Protein AF-A0A6G3WHV0-F1 (afdb_monomer)

Mean predicted aligned error: 8.3 Å

InterPro domains:
  IPR011701 Major facilitator superfamily [PF07690] (11-210)
  IPR036259 MFS transporter superfamily [G3DSA:1.20.1250.20] (1-211)
  IPR036259 MFS transporter superfamily [SSF103473] (11-210)

Foldseek 3Di:
DDPDPPPVLVVLVVLLVVLVCCLVVCCVVQPNPDPSSVVSVVSNVVSVVVSVVVQPPDPDRPDPVVVCPDPVNVVVVVLVVVLVVLVVCLVPVQLCQACPDCVVVQRLNHDPVRSCVLLVVLVVLLVVLLVVLLVCCVVPNLVVLSVQLSVLLVVLVVQCVVLRNVSDSVSSSSSSSSNSSSVSNNNSSVVVVVVVVDPPVVVVVVVVVVD

Structure (mmCIF, N/CA/C/O backbone):
data_AF-A0A6G3WHV0-F1
#
_entry.id   AF-A0A6G3WHV0-F1
#
loop_
_atom_site.group_PDB
_atom_site.id
_atom_site.type_symbol
_atom_site.label_atom_id
_atom_site.label_alt_id
_atom_site.label_comp_id
_atom_site.label_asym_id
_atom_site.label_entity_id
_atom_site.label_seq_id
_atom_site.pdbx_PDB_ins_code
_atom_site.Cartn_x
_atom_site.Cartn_y
_atom_site.Cartn_z
_atom_site.occupancy
_atom_site.B_iso_or_equiv
_atom_site.auth_seq_id
_atom_site.auth_comp_id
_atom_site.auth_asym_id
_atom_site.auth_atom_id
_atom_site.pdbx_PDB_model_num
ATOM 1 N N . ARG A 1 1 ? -19.733 -11.705 34.060 1.00 45.44 1 ARG A N 1
ATOM 2 C CA . ARG A 1 1 ? -20.491 -11.445 32.811 1.00 45.44 1 ARG A CA 1
ATOM 3 C C . ARG A 1 1 ? -19.752 -12.192 31.716 1.00 45.44 1 ARG A C 1
ATOM 5 O O . ARG A 1 1 ? -18.555 -11.981 31.613 1.00 45.44 1 ARG A O 1
ATOM 12 N N . SER A 1 2 ? -20.386 -13.153 31.046 1.00 44.97 2 SER A N 1
ATOM 13 C CA . SER A 1 2 ? -19.709 -14.007 30.066 1.00 44.97 2 SER A CA 1
ATOM 14 C C . SER A 1 2 ? -19.444 -13.217 28.784 1.00 44.97 2 SER A C 1
ATOM 16 O O . SER A 1 2 ? -20.349 -13.046 27.974 1.00 44.97 2 SER A O 1
ATOM 18 N N . THR A 1 3 ? -18.217 -12.728 28.638 1.00 58.00 3 THR A N 1
ATOM 19 C CA . THR A 1 3 ? -17.620 -12.262 27.381 1.00 58.00 3 THR A CA 1
ATOM 20 C C . THR A 1 3 ? -17.534 -13.454 26.428 1.00 58.00 3 THR A C 1
ATOM 22 O O . THR A 1 3 ? -16.592 -14.247 26.488 1.00 58.00 3 THR A O 1
ATOM 25 N N . GLY A 1 4 ? -18.582 -13.672 25.638 1.00 69.94 4 GLY A N 1
ATOM 26 C CA . GLY A 1 4 ? -18.611 -14.724 24.627 1.00 69.94 4 GLY A CA 1
ATOM 27 C C . GLY A 1 4 ? -17.965 -14.212 23.348 1.00 69.94 4 GLY A C 1
ATOM 28 O O . GLY A 1 4 ? -18.394 -13.195 22.821 1.00 69.94 4 GLY A O 1
ATOM 29 N N . PHE A 1 5 ? -16.942 -14.907 22.856 1.00 78.06 5 PHE A N 1
ATOM 30 C CA . PHE A 1 5 ? -16.320 -14.616 21.564 1.00 78.06 5 PHE A CA 1
ATOM 31 C C . PHE A 1 5 ? -17.362 -14.645 20.431 1.00 78.06 5 PHE A C 1
ATOM 33 O O . PHE A 1 5 ? -18.114 -15.618 20.314 1.00 78.06 5 PHE A O 1
ATOM 40 N N . ASP A 1 6 ? -17.392 -13.611 19.584 1.00 84.50 6 ASP A N 1
ATOM 41 C CA . ASP A 1 6 ? -18.300 -13.533 18.433 1.00 84.50 6 ASP A CA 1
ATOM 42 C C . ASP A 1 6 ? -17.839 -14.446 17.283 1.00 84.50 6 ASP A C 1
ATOM 44 O O . ASP A 1 6 ? -17.216 -14.032 16.302 1.00 84.50 6 ASP A O 1
ATOM 48 N N . LEU A 1 7 ? -18.149 -15.737 17.418 1.00 87.94 7 LEU A N 1
ATOM 49 C CA . LEU A 1 7 ? -17.826 -16.755 16.420 1.00 87.94 7 LEU A CA 1
ATOM 50 C C . LEU A 1 7 ? -18.567 -16.524 15.094 1.00 87.94 7 LEU A C 1
ATOM 52 O O . LEU A 1 7 ? -18.011 -16.786 14.029 1.00 87.94 7 LEU A O 1
ATOM 56 N N . LEU A 1 8 ? -19.811 -16.040 15.148 1.00 88.56 8 LEU A N 1
ATOM 57 C CA . LEU A 1 8 ? -20.611 -15.784 13.948 1.00 88.56 8 LEU A CA 1
ATOM 58 C C . LEU A 1 8 ? -20.060 -14.591 13.166 1.00 88.56 8 LEU A C 1
ATOM 60 O O . LEU A 1 8 ? -19.931 -14.684 11.945 1.00 88.56 8 LEU A O 1
ATOM 64 N N . GLY A 1 9 ? -19.669 -13.518 13.858 1.00 88.75 9 GLY A N 1
ATOM 65 C CA . GLY A 1 9 ? -18.947 -12.396 13.267 1.00 88.75 9 GLY A CA 1
ATOM 66 C C . GLY A 1 9 ? -17.637 -12.845 12.626 1.00 88.75 9 GLY A C 1
ATOM 67 O O . GLY A 1 9 ? -17.384 -12.539 11.460 1.00 88.75 9 GLY A O 1
ATOM 68 N N . ALA A 1 10 ? -16.850 -13.670 13.323 1.00 90.38 10 ALA A N 1
ATOM 69 C CA . ALA A 1 10 ? -15.580 -14.184 12.807 1.00 90.38 10 ALA A CA 1
ATOM 70 C C . ALA A 1 10 ? -15.751 -15.037 11.538 1.00 90.38 10 ALA A C 1
ATOM 72 O O . ALA A 1 10 ? -15.039 -14.836 10.552 1.00 90.38 10 ALA A O 1
ATOM 73 N N . VAL A 1 11 ? -16.711 -15.966 11.531 1.00 93.88 11 VAL A N 1
ATOM 74 C CA . VAL A 1 11 ? -16.997 -16.820 10.366 1.00 93.88 11 VAL A CA 1
ATOM 75 C C . VAL A 1 11 ? -17.577 -16.003 9.212 1.00 93.88 11 VAL A C 1
ATOM 77 O O . VAL A 1 11 ? -17.179 -16.208 8.064 1.00 93.88 11 VAL A O 1
ATOM 80 N N . GLY A 1 12 ? -18.481 -15.062 9.493 1.00 93.88 12 GLY A N 1
ATOM 81 C CA . GLY A 1 12 ? -19.083 -14.189 8.486 1.00 93.88 12 GLY A CA 1
ATOM 82 C C . GLY A 1 12 ? -18.041 -13.323 7.780 1.00 93.88 12 GLY A C 1
ATOM 83 O O . GLY A 1 12 ? -17.945 -13.350 6.550 1.00 93.88 12 GLY A O 1
ATOM 84 N N . LEU A 1 13 ? -17.203 -12.626 8.553 1.00 93.81 13 LEU A N 1
ATOM 85 C CA . LEU A 1 13 ? -16.106 -11.819 8.023 1.00 93.81 13 LEU A CA 1
ATOM 86 C C . LEU A 1 13 ? -15.077 -12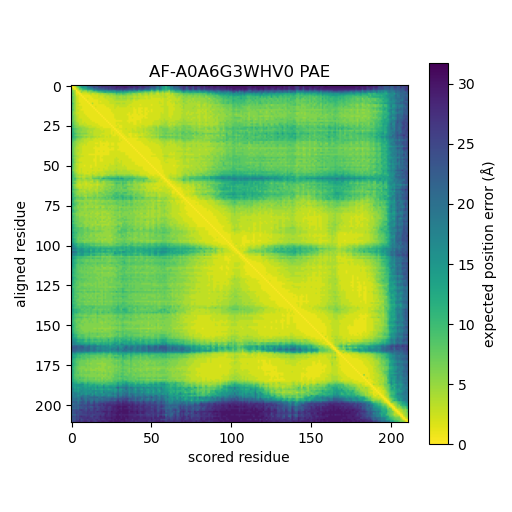.683 7.288 1.00 93.81 13 LEU A C 1
ATOM 88 O O . LEU A 1 13 ? -14.699 -12.361 6.164 1.00 93.81 13 LEU A O 1
ATOM 92 N N . GLY A 1 14 ? -14.657 -13.804 7.882 1.00 95.25 14 GLY A N 1
ATOM 93 C CA . GLY A 1 14 ? -13.690 -14.720 7.277 1.00 95.25 14 GLY A CA 1
ATOM 94 C C . GLY A 1 14 ? -14.163 -15.253 5.925 1.00 95.25 14 GLY A C 1
ATOM 95 O O . GLY A 1 14 ? -13.419 -15.210 4.948 1.00 95.25 14 GLY A O 1
ATOM 96 N N . THR A 1 15 ? -15.426 -15.673 5.835 1.00 96.88 15 THR A N 1
ATOM 97 C CA . THR A 1 15 ? -16.022 -16.155 4.580 1.00 96.88 15 THR A CA 1
ATOM 98 C C . THR A 1 15 ? -16.064 -15.049 3.529 1.00 96.88 15 THR A C 1
ATOM 100 O O . THR A 1 15 ? -15.653 -15.272 2.391 1.00 96.88 15 THR A O 1
ATOM 103 N N . ALA A 1 16 ? -16.492 -13.839 3.902 1.00 96.44 16 ALA A N 1
ATOM 104 C CA . ALA A 1 16 ? -16.527 -12.706 2.984 1.00 96.44 16 ALA A CA 1
ATOM 105 C C . ALA A 1 16 ? -15.130 -12.352 2.444 1.00 96.44 16 ALA A C 1
ATOM 107 O O . ALA A 1 16 ? -14.965 -12.141 1.241 1.00 96.44 16 ALA A O 1
ATOM 108 N N . LEU A 1 17 ? -14.113 -12.337 3.312 1.00 95.62 17 LEU A N 1
ATOM 109 C CA . LEU A 1 17 ? -12.728 -12.066 2.925 1.00 95.62 17 LEU A CA 1
ATOM 110 C C . LEU A 1 17 ? -12.155 -13.165 2.022 1.00 95.62 17 LEU A C 1
ATOM 112 O O . LEU A 1 17 ? -11.481 -12.843 1.048 1.00 95.62 17 LEU A O 1
ATOM 116 N N . ILE A 1 18 ? -12.456 -14.442 2.288 1.00 97.38 18 ILE A N 1
ATOM 117 C CA . ILE A 1 18 ? -12.053 -15.563 1.424 1.00 97.38 18 ILE A CA 1
ATOM 118 C C . ILE A 1 18 ? -12.696 -15.432 0.041 1.00 97.38 18 ILE A C 1
ATOM 120 O O . ILE A 1 18 ? -11.997 -15.559 -0.964 1.00 97.38 18 ILE A O 1
ATOM 124 N N . CYS A 1 19 ? -13.999 -15.143 -0.032 1.00 97.44 19 CYS A N 1
ATOM 125 C CA . CYS A 1 19 ? -14.684 -14.946 -1.309 1.00 97.44 19 CYS A CA 1
ATOM 126 C C . CYS A 1 19 ? -14.069 -13.792 -2.109 1.00 97.44 19 CYS A C 1
ATOM 128 O O . CYS A 1 19 ? -13.793 -13.956 -3.297 1.00 97.44 19 CYS A O 1
ATOM 130 N N . LEU A 1 20 ? -13.814 -12.652 -1.458 1.00 96.44 20 LEU A N 1
ATOM 131 C CA . LEU A 1 20 ? -13.209 -11.486 -2.100 1.00 96.44 20 LEU A CA 1
ATOM 132 C C . LEU A 1 20 ? -11.789 -11.785 -2.590 1.00 96.44 20 LEU A C 1
ATOM 134 O O . LEU A 1 20 ? -11.456 -11.479 -3.734 1.00 96.44 20 LEU A O 1
ATOM 138 N N . LEU A 1 21 ? -10.969 -12.411 -1.743 1.00 95.00 21 LEU A N 1
ATOM 139 C CA . LEU A 1 21 ? -9.600 -12.787 -2.078 1.00 95.00 21 LEU A CA 1
ATOM 140 C C . LEU A 1 21 ? -9.571 -13.745 -3.271 1.00 95.00 21 LEU A C 1
ATOM 142 O O . LEU A 1 21 ? -8.843 -13.498 -4.225 1.00 95.00 21 LEU A O 1
ATOM 146 N N . LEU 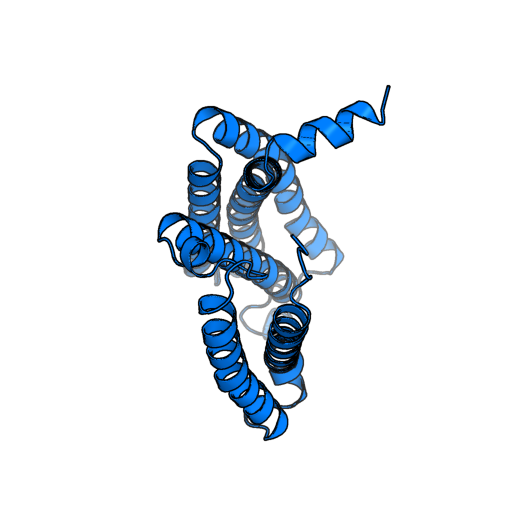A 1 22 ? -10.391 -14.800 -3.263 1.00 96.25 22 LEU A N 1
ATOM 147 C CA . LEU A 1 22 ? -10.467 -15.750 -4.374 1.00 96.25 22 LEU A CA 1
ATOM 148 C C . LEU A 1 22 ? -10.924 -15.075 -5.669 1.00 96.25 22 LEU A C 1
ATOM 150 O O . LEU A 1 22 ? -10.298 -15.288 -6.705 1.00 96.25 22 LEU A O 1
ATOM 154 N N . ALA A 1 23 ? -11.964 -14.238 -5.618 1.00 95.81 23 ALA A N 1
ATOM 155 C CA . ALA A 1 23 ? -12.474 -13.543 -6.798 1.00 95.81 23 ALA A CA 1
ATOM 156 C C . ALA A 1 23 ? -11.399 -12.664 -7.456 1.00 95.81 23 ALA A C 1
ATOM 158 O O . ALA A 1 23 ? -11.231 -12.695 -8.673 1.00 95.81 23 ALA A O 1
ATOM 159 N N . VAL A 1 24 ? -10.639 -11.912 -6.653 1.00 93.56 24 VAL A N 1
ATOM 160 C CA . VAL A 1 24 ? -9.599 -11.005 -7.156 1.00 93.56 24 VAL A CA 1
ATOM 161 C C . VAL A 1 24 ? -8.338 -11.767 -7.570 1.00 93.56 24 VAL A C 1
ATOM 163 O O . VAL A 1 24 ? -7.797 -11.509 -8.642 1.00 93.56 24 VAL A O 1
ATOM 166 N N . SER A 1 25 ? -7.871 -12.724 -6.765 1.00 90.50 25 SER A N 1
ATOM 167 C CA . SER A 1 25 ? -6.635 -13.467 -7.040 1.00 90.50 25 SER A CA 1
ATOM 168 C C . SER A 1 25 ? -6.770 -14.460 -8.191 1.00 90.50 25 SER A C 1
ATOM 170 O O . SER A 1 25 ? -5.791 -14.703 -8.890 1.00 90.50 25 SER A O 1
ATOM 172 N N . LYS A 1 26 ? -7.955 -15.051 -8.386 1.00 94.06 26 LYS A N 1
ATOM 173 C CA . LYS A 1 26 ? -8.204 -16.047 -9.438 1.00 94.06 26 LYS A CA 1
ATOM 174 C C . LYS A 1 26 ? -9.018 -15.525 -10.609 1.00 94.06 26 LYS A C 1
ATOM 176 O O . LYS A 1 26 ? -9.148 -16.238 -11.597 1.00 94.06 26 LYS A O 1
ATOM 181 N N . GLY A 1 27 ? -9.493 -14.281 -10.564 1.00 92.38 27 GLY A N 1
ATOM 182 C CA . GLY A 1 27 ? -10.245 -13.675 -11.663 1.00 92.38 27 GLY A CA 1
ATOM 183 C C . GLY A 1 27 ? -9.491 -13.677 -12.997 1.00 92.38 27 GLY A C 1
ATOM 184 O O . GLY A 1 27 ? -10.103 -13.917 -14.035 1.00 92.38 27 GLY A O 1
ATOM 185 N N . ALA A 1 28 ? -8.166 -13.494 -12.980 1.00 90.19 28 ALA A N 1
ATOM 186 C CA . ALA A 1 28 ? -7.336 -13.581 -14.185 1.00 90.19 28 ALA A CA 1
ATOM 187 C C . ALA A 1 28 ? -7.236 -15.015 -14.747 1.00 90.19 28 ALA A C 1
ATOM 189 O O . ALA A 1 28 ? -7.295 -15.190 -15.961 1.00 90.19 28 ALA A O 1
ATOM 190 N N . ASP A 1 29 ? -7.148 -16.025 -13.873 1.00 94.12 29 ASP A N 1
ATOM 191 C CA . ASP A 1 29 ? -7.028 -17.443 -14.249 1.00 94.12 29 ASP A CA 1
ATOM 192 C C . ASP A 1 29 ? -8.378 -18.039 -14.693 1.00 94.12 29 ASP A C 1
ATOM 194 O O . ASP A 1 29 ? -8.458 -18.792 -15.660 1.00 94.12 29 ASP A O 1
ATOM 198 N N . TRP A 1 30 ? -9.454 -17.729 -13.964 1.00 95.56 30 TRP A N 1
ATOM 199 C CA . TRP A 1 30 ? -10.802 -18.276 -14.176 1.00 95.56 30 TRP A CA 1
ATOM 200 C C . TRP A 1 30 ? -11.644 -17.444 -15.145 1.00 95.56 30 TRP A C 1
ATOM 202 O O . TRP A 1 30 ? -12.705 -17.885 -15.583 1.00 95.56 30 TRP A O 1
ATOM 212 N N . GLY A 1 31 ? -11.190 -16.235 -15.470 1.00 94.94 31 GLY A N 1
ATOM 213 C CA . GLY A 1 31 ? -11.932 -15.251 -16.241 1.00 94.94 31 GLY A CA 1
ATOM 214 C C . GLY A 1 31 ? -12.843 -14.398 -15.357 1.00 94.94 31 GLY A C 1
ATOM 215 O O . GLY A 1 31 ? -13.651 -14.898 -14.566 1.00 94.94 31 GLY A O 1
ATOM 216 N N . TRP A 1 32 ? -12.750 -13.082 -15.539 1.00 95.62 32 TRP A N 1
ATOM 217 C CA . TRP A 1 32 ? -13.519 -12.087 -14.788 1.00 95.62 32 TRP A CA 1
ATOM 218 C C . TRP A 1 32 ? -15.032 -12.188 -15.011 1.00 95.62 32 TRP A C 1
ATOM 220 O O . TRP A 1 32 ? -15.806 -11.947 -14.091 1.00 95.62 32 TRP A O 1
ATOM 230 N N . GLY A 1 33 ? -15.448 -12.579 -16.219 1.00 96.00 33 GLY A N 1
ATOM 231 C CA . GLY A 1 33 ? -16.855 -12.787 -16.574 1.00 96.00 33 GLY A CA 1
ATOM 232 C C . GLY A 1 33 ? -17.376 -14.200 -16.301 1.00 96.00 33 GLY A C 1
ATOM 233 O O . GLY A 1 33 ? -18.510 -14.501 -16.667 1.00 96.00 33 GLY A O 1
ATOM 234 N N . SER A 1 34 ? -16.568 -15.089 -15.716 1.00 97.19 34 SER A N 1
ATOM 235 C CA . SER A 1 34 ? -17.017 -16.451 -15.425 1.00 97.19 34 SER A CA 1
ATOM 236 C C . SER A 1 34 ? -18.064 -16.463 -14.312 1.00 97.19 34 SER A C 1
ATOM 238 O O . SER A 1 34 ? -18.034 -15.643 -13.390 1.00 97.19 34 SER A O 1
ATOM 240 N N . ALA A 1 35 ? -18.975 -17.438 -14.371 1.00 97.19 35 ALA A N 1
ATOM 241 C CA . ALA A 1 35 ? -20.015 -17.608 -13.359 1.00 97.19 35 ALA A CA 1
ATOM 242 C C . ALA A 1 35 ? -19.425 -17.743 -11.944 1.00 97.19 35 ALA A C 1
ATOM 244 O O . ALA A 1 35 ? -19.965 -17.169 -11.004 1.00 97.19 35 ALA A O 1
ATOM 245 N N . THR A 1 36 ? -18.291 -18.435 -11.798 1.00 96.50 36 THR A N 1
ATOM 246 C CA . THR A 1 36 ? -17.594 -18.607 -10.516 1.00 96.50 36 THR A CA 1
ATOM 247 C C . THR A 1 36 ? -17.108 -17.276 -9.946 1.00 96.50 36 THR A C 1
ATOM 249 O O . THR A 1 36 ? -17.420 -16.953 -8.802 1.00 96.50 36 THR A O 1
ATOM 252 N N . THR A 1 37 ? -16.385 -16.473 -10.734 1.00 97.12 37 THR A N 1
ATOM 253 C CA . THR A 1 37 ? -15.857 -15.177 -10.278 1.00 97.12 37 THR A CA 1
ATOM 254 C C . THR A 1 37 ? -16.989 -14.211 -9.927 1.00 97.12 37 THR A C 1
ATOM 256 O O . THR A 1 37 ? -16.965 -13.579 -8.870 1.00 97.12 37 THR A O 1
ATOM 259 N N . LEU A 1 38 ? -18.026 -14.143 -10.769 1.00 97.75 38 LEU A N 1
ATOM 260 C CA . LEU A 1 38 ? -19.196 -13.298 -10.524 1.00 97.75 38 LEU A CA 1
ATOM 261 C C . LEU A 1 38 ? -19.990 -13.749 -9.291 1.00 97.75 38 LEU A C 1
ATOM 263 O O . LEU A 1 38 ? -20.425 -12.902 -8.514 1.00 97.75 38 LEU A O 1
ATOM 267 N N . ALA A 1 39 ? -20.139 -15.058 -9.066 1.00 97.50 39 ALA A N 1
ATOM 268 C CA . ALA A 1 39 ? -20.800 -15.593 -7.877 1.00 97.50 39 ALA A CA 1
ATOM 269 C C . ALA A 1 39 ? -20.036 -15.250 -6.591 1.00 97.50 39 ALA A C 1
ATOM 271 O O . ALA A 1 39 ? -20.661 -14.903 -5.592 1.00 97.50 39 ALA A O 1
ATOM 272 N N . LEU A 1 40 ? -18.700 -15.287 -6.612 1.00 97.88 40 LEU A N 1
ATOM 273 C CA . LEU A 1 40 ? -17.885 -14.873 -5.468 1.00 97.88 40 LEU A CA 1
ATOM 274 C C . LEU A 1 40 ? -18.037 -13.376 -5.175 1.00 97.88 40 LEU A C 1
ATOM 276 O O . LEU A 1 40 ? -18.240 -13.008 -4.020 1.00 97.88 40 LEU A O 1
ATOM 280 N N . PHE A 1 41 ? -18.016 -12.511 -6.195 1.00 97.75 41 PHE A N 1
ATOM 281 C CA . PHE A 1 41 ? -18.285 -11.081 -5.999 1.00 97.75 41 PHE A CA 1
ATOM 282 C C . PHE A 1 41 ? -19.704 -10.821 -5.484 1.00 97.75 41 PHE A C 1
ATOM 284 O O . PHE A 1 41 ? -19.885 -10.032 -4.557 1.00 97.75 41 PHE A O 1
ATOM 291 N N . ALA A 1 42 ? -20.706 -11.515 -6.026 1.00 97.62 42 ALA A N 1
ATOM 292 C CA . ALA A 1 42 ? -22.077 -11.432 -5.536 1.00 97.62 42 ALA A CA 1
ATOM 293 C C . ALA A 1 42 ? -22.183 -11.891 -4.072 1.00 97.62 42 ALA A C 1
ATOM 295 O O . ALA A 1 42 ? -22.837 -11.227 -3.270 1.00 97.62 42 ALA A O 1
ATOM 296 N N . ALA A 1 43 ? -21.488 -12.969 -3.693 1.00 97.38 43 ALA A N 1
ATOM 297 C CA . ALA A 1 43 ? -21.426 -13.430 -2.310 1.00 97.38 43 ALA A CA 1
ATOM 298 C C . ALA A 1 43 ? -20.830 -12.357 -1.391 1.00 97.38 43 ALA A C 1
ATOM 300 O O . ALA A 1 43 ? -21.399 -12.089 -0.340 1.00 97.38 43 ALA A O 1
ATOM 301 N N . VAL A 1 44 ? -19.752 -11.676 -1.792 1.00 97.44 44 VAL A N 1
ATOM 302 C CA . VAL A 1 44 ? -19.172 -10.561 -1.018 1.00 97.44 44 VAL A CA 1
ATOM 303 C C . VAL A 1 44 ? -20.176 -9.420 -0.833 1.00 97.44 44 VAL A C 1
ATOM 305 O O . VAL A 1 44 ? -20.326 -8.917 0.282 1.00 97.44 44 VAL A O 1
ATOM 308 N N . LEU A 1 45 ? -20.891 -9.043 -1.900 1.00 96.62 45 LEU A N 1
ATOM 309 C CA . LEU A 1 45 ? -21.910 -7.986 -1.868 1.00 96.62 45 LEU A CA 1
ATOM 310 C C . LEU A 1 45 ? -23.089 -8.308 -0.942 1.00 96.62 45 LEU A C 1
ATOM 312 O O . LEU A 1 45 ? -23.768 -7.389 -0.497 1.00 96.62 45 LEU A O 1
ATOM 316 N N . VAL A 1 46 ? -23.331 -9.583 -0.634 1.00 97.38 46 VAL A N 1
ATOM 317 C CA . VAL A 1 46 ? -24.372 -10.014 0.311 1.00 97.38 46 VAL A CA 1
ATOM 318 C C . VAL A 1 46 ? -23.803 -10.218 1.718 1.00 97.38 46 VAL A C 1
ATOM 320 O O . VAL A 1 46 ? -24.378 -9.736 2.694 1.00 97.38 46 VAL A O 1
ATOM 323 N N . LEU A 1 47 ? -22.662 -10.900 1.833 1.00 96.44 47 LEU A N 1
ATOM 324 C CA . LEU A 1 47 ? -22.058 -11.289 3.106 1.00 96.44 47 LEU A CA 1
ATOM 325 C C . LEU A 1 47 ? -21.562 -10.084 3.905 1.00 96.44 47 LEU A C 1
ATOM 327 O O . LEU A 1 47 ? -21.836 -10.024 5.100 1.00 96.44 47 LEU A O 1
ATOM 331 N N . LEU A 1 48 ? -20.878 -9.115 3.282 1.00 94.12 48 LEU A N 1
ATOM 332 C CA . LEU A 1 48 ? -20.353 -7.954 4.014 1.00 94.12 48 LEU A CA 1
ATOM 333 C C . LEU A 1 48 ? -21.469 -7.076 4.604 1.00 94.12 48 LEU A C 1
ATOM 335 O O . LEU A 1 48 ? -21.369 -6.747 5.786 1.00 94.12 48 LEU A O 1
ATOM 339 N N . PRO A 1 49 ? -22.548 -6.721 3.875 1.00 95.06 49 PRO A N 1
ATOM 340 C CA . PRO A 1 49 ? -23.664 -5.991 4.475 1.00 95.06 49 PRO A CA 1
ATOM 341 C C . PRO A 1 49 ? -24.412 -6.789 5.545 1.00 95.06 49 PRO A C 1
ATOM 343 O O . PRO A 1 49 ? -24.773 -6.220 6.574 1.00 95.06 49 PRO A O 1
ATOM 346 N N . ALA A 1 50 ? -24.628 -8.093 5.334 1.00 94.31 50 ALA A N 1
ATOM 347 C CA . ALA A 1 50 ? -25.288 -8.951 6.319 1.00 94.31 50 ALA A CA 1
ATOM 348 C C . ALA A 1 50 ? -24.469 -9.052 7.616 1.00 94.31 50 ALA A C 1
ATOM 350 O O . ALA A 1 50 ? -25.012 -8.891 8.709 1.00 94.31 50 ALA A O 1
ATOM 351 N N . TRP A 1 51 ? -23.155 -9.244 7.488 1.00 94.81 51 TRP A N 1
ATOM 352 C CA . TRP A 1 51 ? -22.218 -9.231 8.606 1.00 94.81 51 TRP A CA 1
ATOM 353 C C . TRP A 1 51 ? -22.170 -7.859 9.290 1.00 94.81 51 TRP A C 1
ATOM 355 O O . TRP A 1 51 ? -22.281 -7.779 10.509 1.00 94.81 51 TRP A O 1
ATOM 365 N N . ALA A 1 52 ? -22.106 -6.764 8.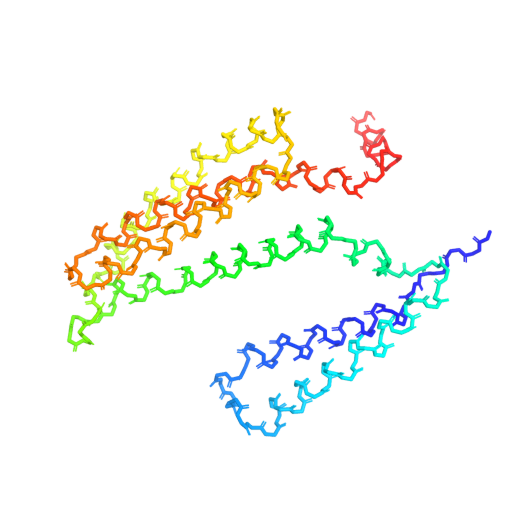530 1.00 92.38 52 ALA A N 1
ATOM 366 C CA . ALA A 1 52 ? -22.080 -5.423 9.106 1.00 92.38 52 ALA A CA 1
ATOM 367 C C . ALA A 1 52 ? -23.355 -5.105 9.898 1.00 92.38 52 ALA A C 1
ATOM 369 O O . ALA A 1 52 ? -23.303 -4.528 10.983 1.00 92.38 52 ALA A O 1
ATOM 370 N N . TRP A 1 53 ? -24.513 -5.513 9.380 1.00 93.31 53 TRP A N 1
ATOM 371 C CA . TRP A 1 53 ? -25.787 -5.399 10.082 1.00 93.31 53 TRP A CA 1
ATOM 372 C C . TRP A 1 53 ? -25.828 -6.229 11.371 1.00 93.31 53 TRP A C 1
ATOM 374 O O . TRP A 1 53 ? -26.403 -5.774 12.361 1.00 93.31 53 TRP A O 1
ATOM 384 N N . TRP A 1 54 ? -25.216 -7.417 11.366 1.00 91.25 54 TRP A N 1
ATOM 385 C CA . TRP A 1 54 ? -25.084 -8.279 12.541 1.00 91.25 54 TRP A CA 1
ATOM 386 C C . TRP A 1 54 ? -24.209 -7.630 13.624 1.00 91.25 54 TRP A C 1
ATOM 388 O O . TRP A 1 54 ? -24.672 -7.430 14.747 1.00 91.25 54 TRP A O 1
ATOM 398 N N . GLU A 1 55 ? -22.999 -7.195 13.268 1.00 90.19 55 GLU A N 1
ATOM 399 C CA . GLU A 1 55 ? -22.041 -6.554 14.184 1.00 90.19 55 GLU A CA 1
ATOM 400 C C . GLU A 1 55 ? -22.589 -5.263 14.802 1.00 90.19 55 GLU A C 1
ATOM 402 O O . GLU A 1 55 ? -22.415 -5.002 15.989 1.00 90.19 55 GLU A O 1
ATOM 407 N N . LEU A 1 56 ? -23.333 -4.455 14.037 1.00 90.88 56 LEU A N 1
ATOM 408 C CA . LEU A 1 56 ? -23.911 -3.204 14.546 1.00 90.88 56 LEU A CA 1
ATOM 409 C C . LEU A 1 56 ? -24.967 -3.401 15.649 1.00 90.88 56 LEU A C 1
ATOM 411 O O . LEU A 1 56 ? -25.293 -2.430 16.350 1.00 90.88 56 LEU A O 1
ATOM 415 N N . ARG A 1 57 ? -25.512 -4.619 15.782 1.00 88.19 57 ARG A N 1
ATOM 416 C CA . ARG A 1 57 ? -26.507 -5.011 16.795 1.00 88.19 57 ARG A CA 1
ATOM 417 C C . ARG A 1 57 ? -25.883 -5.632 18.041 1.00 88.19 57 ARG A C 1
ATOM 419 O O . ARG A 1 57 ? -26.545 -5.661 19.079 1.00 88.19 57 ARG A O 1
ATOM 426 N N . LEU A 1 58 ? -24.654 -6.132 17.949 1.00 85.81 58 LEU A N 1
ATOM 427 C CA . LEU A 1 58 ? -23.959 -6.728 19.082 1.00 85.81 58 LEU A CA 1
ATOM 428 C C . LEU A 1 58 ? -23.463 -5.649 20.048 1.00 85.81 58 LEU A C 1
ATOM 430 O O . LEU A 1 58 ? -23.094 -4.544 19.657 1.00 85.81 58 LEU A O 1
ATOM 434 N N . SER A 1 59 ? -23.491 -5.974 21.342 1.00 80.75 59 SER A N 1
ATOM 435 C CA . SER A 1 59 ? -22.950 -5.099 22.394 1.00 80.75 59 SER A CA 1
ATOM 436 C C . SER A 1 59 ? -21.429 -5.220 22.521 1.00 80.75 59 SER A C 1
ATOM 438 O O . SER A 1 59 ? -20.773 -4.244 22.866 1.00 80.75 59 SER A O 1
ATOM 440 N N . GLU A 1 60 ? -20.887 -6.400 22.213 1.00 80.94 60 GLU A N 1
ATOM 441 C CA . GLU A 1 60 ? -19.451 -6.702 22.166 1.00 80.94 60 GLU A CA 1
ATOM 442 C C . GLU A 1 60 ? -19.125 -7.293 20.777 1.00 80.94 60 GLU A C 1
ATOM 444 O O . GLU A 1 60 ? -18.994 -8.510 20.647 1.00 80.94 60 GLU A O 1
ATOM 449 N N . PRO A 1 61 ? -19.112 -6.459 19.716 1.00 82.94 61 PRO A N 1
ATOM 450 C CA . PRO A 1 61 ? -18.813 -6.893 18.350 1.00 82.94 61 PRO A CA 1
ATOM 451 C C . PRO A 1 61 ? -17.352 -7.336 18.193 1.00 82.94 61 PRO A C 1
ATOM 453 O O . PRO A 1 61 ? -16.472 -6.826 18.893 1.00 82.94 61 PRO A O 1
ATOM 456 N N . LEU A 1 62 ? -17.069 -8.215 17.226 1.00 82.25 62 LEU A N 1
ATOM 457 C CA . LEU A 1 62 ? -15.688 -8.564 16.865 1.00 82.25 62 LEU A CA 1
ATOM 458 C C . LEU A 1 62 ? -14.948 -7.343 16.305 1.00 82.25 62 LEU A C 1
ATOM 460 O O . LEU A 1 62 ? -13.777 -7.112 16.606 1.00 82.25 62 LEU A O 1
ATOM 464 N N . VAL A 1 63 ? -15.645 -6.555 15.484 1.00 82.50 63 VAL A N 1
ATOM 465 C CA . VAL A 1 63 ? -15.150 -5.296 14.926 1.00 82.50 63 VAL A CA 1
ATOM 466 C C . VAL A 1 63 ? -16.160 -4.204 15.233 1.00 82.50 63 VAL A C 1
ATOM 468 O O . VAL A 1 63 ? -17.263 -4.193 14.691 1.00 82.50 63 VAL A O 1
ATOM 471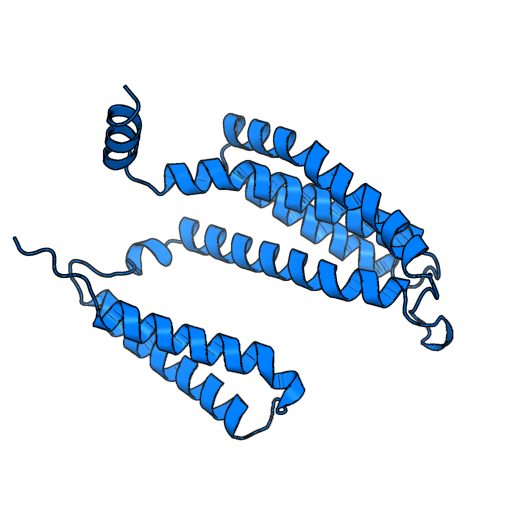 N N . ASP A 1 64 ? -15.770 -3.220 16.047 1.00 85.44 64 ASP A N 1
ATOM 472 C CA . ASP A 1 64 ? -16.614 -2.049 16.286 1.00 85.44 64 ASP A CA 1
ATOM 473 C C . ASP A 1 64 ? -16.679 -1.170 15.023 1.00 85.44 64 ASP A C 1
ATOM 475 O O . ASP A 1 64 ? -15.869 -0.264 14.782 1.00 85.44 64 ASP A O 1
ATOM 479 N N . LEU A 1 65 ? -17.678 -1.446 14.185 1.00 85.31 65 LEU A N 1
ATOM 480 C CA . LEU A 1 65 ? -17.926 -0.714 12.948 1.00 85.31 65 LEU A CA 1
ATOM 481 C C . LEU A 1 65 ? -18.225 0.765 13.193 1.00 85.31 65 LEU A C 1
ATOM 483 O O . LEU A 1 65 ? -17.901 1.590 12.341 1.00 85.31 65 LEU A O 1
ATOM 487 N N . ARG A 1 66 ? -18.765 1.136 14.361 1.00 84.12 66 ARG A N 1
ATOM 488 C CA . ARG A 1 66 ? -19.069 2.535 14.706 1.00 84.12 66 ARG A CA 1
ATOM 489 C C . ARG A 1 66 ? -17.793 3.342 14.914 1.00 84.12 66 ARG A C 1
ATOM 491 O O . ARG A 1 66 ? -17.772 4.543 14.648 1.00 84.12 66 ARG A O 1
ATOM 498 N N . VAL A 1 67 ? -16.728 2.697 15.387 1.00 81.75 67 VAL A N 1
ATOM 499 C CA . VAL A 1 67 ? -15.392 3.294 15.485 1.00 81.75 67 VAL A CA 1
ATOM 500 C C . VAL A 1 67 ? -14.699 3.282 14.125 1.00 81.75 67 VAL A C 1
ATOM 502 O O . VAL A 1 67 ? -14.128 4.301 13.732 1.00 81.75 67 VAL A O 1
ATOM 505 N N . THR A 1 68 ? -14.802 2.181 13.379 1.00 79.00 68 THR A N 1
ATOM 506 C CA . THR A 1 68 ? -14.140 2.008 12.076 1.00 79.00 68 THR A CA 1
ATOM 507 C C . THR A 1 68 ? -14.603 3.023 11.024 1.00 79.00 68 THR A C 1
ATOM 509 O O . THR A 1 68 ? -13.774 3.534 10.271 1.00 79.00 68 THR A O 1
ATOM 512 N N . VAL A 1 69 ? -15.893 3.386 10.998 1.00 84.25 69 VAL A N 1
ATOM 513 C CA . VAL A 1 69 ? -16.435 4.381 10.045 1.00 84.25 69 VAL A CA 1
ATOM 514 C C . VAL A 1 69 ? -16.132 5.834 10.416 1.00 84.25 69 VAL A C 1
ATOM 516 O O . VAL A 1 69 ? -16.431 6.740 9.638 1.00 84.25 69 VAL A O 1
ATOM 519 N N . ARG A 1 70 ? -15.534 6.103 11.587 1.00 84.94 70 ARG A N 1
ATOM 520 C CA . ARG A 1 70 ? -15.133 7.473 11.941 1.00 84.94 70 ARG A CA 1
ATOM 521 C C . ARG A 1 70 ? -14.132 7.974 10.897 1.00 84.94 70 ARG A C 1
ATOM 523 O O . ARG A 1 70 ? -13.164 7.257 10.633 1.00 84.94 70 ARG A O 1
ATOM 530 N N . PRO A 1 71 ? -14.276 9.207 10.367 1.00 78.25 71 PRO A N 1
ATOM 531 C CA . PRO A 1 71 ? -13.449 9.704 9.263 1.00 78.25 71 PRO A CA 1
ATOM 532 C C . PRO A 1 71 ? -11.948 9.515 9.492 1.00 78.25 71 PRO A C 1
ATOM 534 O O . PRO A 1 71 ? -11.214 9.127 8.594 1.00 78.25 71 PRO A O 1
ATOM 537 N N . GLN A 1 72 ? -11.496 9.709 10.729 1.00 74.00 72 GLN A N 1
ATOM 538 C CA . GLN A 1 72 ? -10.105 9.512 11.120 1.00 74.00 72 GLN A CA 1
ATOM 539 C C . GLN A 1 72 ? -9.598 8.069 10.927 1.00 74.00 72 GLN A C 1
ATOM 541 O O . GLN A 1 72 ? -8.485 7.869 10.439 1.00 74.00 72 GLN A O 1
ATOM 546 N N . VAL A 1 73 ? -10.375 7.073 11.358 1.00 76.38 73 VAL A N 1
ATOM 547 C CA . VAL A 1 73 ? -10.011 5.648 11.283 1.00 76.38 73 VAL A CA 1
ATOM 548 C C . VAL A 1 73 ? -10.163 5.161 9.847 1.00 76.38 73 VAL A C 1
ATOM 550 O O . VAL A 1 73 ? -9.253 4.533 9.312 1.00 76.38 73 VAL A O 1
ATOM 553 N N . LEU A 1 74 ? -11.257 5.547 9.192 1.00 80.00 74 LEU A N 1
ATOM 554 C CA . LEU A 1 74 ? -11.527 5.215 7.800 1.00 80.00 74 LEU A CA 1
ATOM 555 C C . LEU A 1 74 ? -10.434 5.737 6.859 1.00 80.00 74 LEU A C 1
ATOM 557 O O . LEU A 1 74 ? -9.929 4.972 6.042 1.00 80.00 74 LEU A O 1
ATOM 561 N N . MET A 1 75 ? -10.019 7.001 6.996 1.00 78.94 75 MET A N 1
ATOM 562 C CA . MET A 1 75 ? -8.947 7.583 6.176 1.00 78.94 75 MET A CA 1
ATOM 563 C C . MET A 1 75 ? -7.609 6.880 6.404 1.00 78.94 75 MET A C 1
ATOM 565 O O . MET A 1 75 ? -6.862 6.657 5.458 1.00 78.94 75 MET A O 1
ATOM 569 N N . THR A 1 76 ? -7.324 6.488 7.648 1.00 77.25 76 THR A N 1
ATOM 570 C CA . THR A 1 76 ? -6.085 5.779 7.996 1.00 77.25 76 THR A CA 1
ATOM 571 C C . THR A 1 7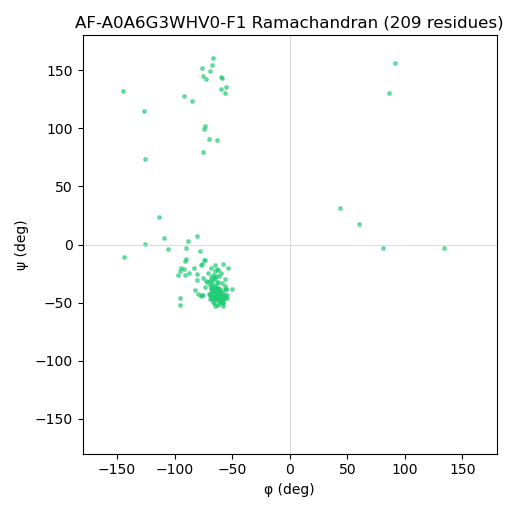6 ? -6.079 4.368 7.402 1.00 77.25 76 THR A C 1
ATOM 573 O O . THR A 1 76 ? -5.109 3.990 6.755 1.00 77.25 76 THR A O 1
ATOM 576 N N . ASN A 1 77 ? -7.173 3.613 7.543 1.00 80.62 77 ASN A N 1
ATOM 577 C CA . ASN A 1 77 ? -7.317 2.286 6.936 1.00 80.62 77 ASN A CA 1
ATOM 578 C C . ASN A 1 77 ? -7.271 2.350 5.406 1.00 80.62 77 ASN A C 1
ATOM 580 O O . ASN A 1 77 ? -6.575 1.559 4.778 1.00 80.62 77 ASN A O 1
ATOM 584 N N . THR A 1 78 ? -7.961 3.324 4.809 1.00 83.94 78 THR A N 1
ATOM 585 C CA . THR A 1 78 ? -7.951 3.539 3.356 1.00 83.94 78 THR A CA 1
ATOM 586 C C . THR A 1 78 ? -6.540 3.850 2.866 1.00 83.94 78 THR A C 1
ATOM 588 O O . THR A 1 78 ? -6.079 3.233 1.910 1.00 83.94 78 THR A O 1
ATOM 591 N N . ALA A 1 79 ? -5.817 4.744 3.547 1.00 83.06 79 ALA A N 1
ATOM 592 C CA . ALA A 1 79 ? -4.426 5.043 3.224 1.00 83.06 79 ALA A CA 1
ATOM 593 C C . ALA A 1 79 ? -3.538 3.793 3.334 1.00 83.06 79 ALA A C 1
ATOM 595 O O . ALA A 1 79 ? -2.780 3.518 2.412 1.00 83.06 79 ALA A O 1
ATOM 596 N N . SER A 1 80 ? -3.672 2.992 4.395 1.00 82.94 80 SER A N 1
ATOM 597 C CA . SER A 1 80 ? -2.920 1.739 4.551 1.00 82.94 80 SER A CA 1
ATOM 598 C C . SER A 1 80 ? -3.189 0.741 3.420 1.00 82.94 80 SER A C 1
ATOM 600 O O . SER A 1 80 ? -2.245 0.163 2.884 1.00 82.94 80 SER A O 1
ATOM 602 N N . ILE A 1 81 ? -4.455 0.568 3.019 1.00 86.62 81 ILE A N 1
ATOM 603 C CA . ILE A 1 81 ? -4.837 -0.300 1.893 1.00 86.62 81 ILE A CA 1
ATOM 604 C C . ILE A 1 81 ? -4.219 0.214 0.590 1.00 86.62 81 ILE A C 1
ATOM 606 O O . ILE A 1 81 ? -3.609 -0.562 -0.141 1.00 86.62 81 ILE A O 1
ATOM 610 N N . LEU A 1 82 ? -4.333 1.515 0.309 1.00 88.44 82 LEU A N 1
ATOM 611 C CA . LEU A 1 82 ? -3.793 2.122 -0.910 1.00 88.44 82 LEU A CA 1
ATOM 612 C C . LEU A 1 82 ? -2.265 2.051 -0.962 1.00 88.44 82 LEU A C 1
ATOM 614 O O . LEU A 1 82 ? -1.712 1.738 -2.011 1.00 88.44 82 LEU A O 1
ATOM 618 N N . VAL A 1 83 ? -1.582 2.287 0.159 1.00 88.25 83 VAL A N 1
ATOM 619 C CA . VAL A 1 83 ? -0.124 2.134 0.275 1.00 88.25 83 VAL A CA 1
ATOM 620 C C . VAL A 1 83 ? 0.284 0.684 0.021 1.00 88.25 83 VAL A C 1
ATOM 622 O O . VAL A 1 83 ? 1.197 0.442 -0.766 1.00 88.25 83 VAL A O 1
ATOM 625 N N . GLY A 1 84 ? -0.407 -0.283 0.633 1.00 87.50 84 GLY A N 1
ATOM 626 C CA . GLY A 1 84 ? -0.154 -1.707 0.412 1.00 87.50 84 GLY A CA 1
ATOM 627 C C . GLY A 1 84 ? -0.371 -2.118 -1.045 1.00 87.50 84 GLY A C 1
ATOM 628 O O . GLY A 1 84 ? 0.491 -2.766 -1.636 1.00 87.50 84 GLY A O 1
ATOM 629 N N . PHE A 1 85 ? -1.475 -1.674 -1.651 1.00 89.38 85 PHE A N 1
ATOM 630 C CA . PHE A 1 85 ? -1.774 -1.903 -3.064 1.00 89.38 85 PHE A CA 1
ATOM 631 C C . PHE A 1 85 ? -0.698 -1.304 -3.973 1.00 89.38 85 PHE A C 1
ATOM 633 O O . PHE A 1 85 ? -0.174 -1.988 -4.848 1.00 89.38 85 PHE A O 1
ATOM 640 N N . ALA A 1 86 ? -0.319 -0.050 -3.733 1.00 89.31 86 ALA A N 1
ATOM 641 C CA . ALA A 1 86 ? 0.709 0.652 -4.488 1.00 89.31 86 ALA A CA 1
ATOM 642 C C . ALA A 1 86 ? 2.080 -0.035 -4.379 1.00 89.31 86 ALA A C 1
ATOM 644 O O . ALA A 1 86 ? 2.784 -0.161 -5.380 1.00 89.31 86 ALA A O 1
ATOM 645 N N . MET A 1 87 ? 2.448 -0.522 -3.191 1.00 89.00 87 MET A N 1
ATOM 646 C CA . MET A 1 87 ? 3.679 -1.285 -2.975 1.00 89.00 87 MET A CA 1
ATOM 647 C C . MET A 1 87 ? 3.651 -2.616 -3.742 1.00 89.00 87 MET A C 1
ATOM 649 O O . MET A 1 87 ? 4.616 -2.960 -4.425 1.00 89.00 87 MET A O 1
ATOM 653 N N . TYR A 1 88 ? 2.536 -3.348 -3.679 1.00 87.44 88 TYR A N 1
ATOM 654 C CA . TYR A 1 88 ? 2.403 -4.648 -4.338 1.00 87.44 88 TYR A CA 1
ATOM 655 C C . TYR A 1 88 ? 2.372 -4.520 -5.865 1.00 87.44 88 TYR A C 1
ATOM 657 O O . TYR A 1 88 ? 3.081 -5.245 -6.562 1.00 87.44 88 TYR A O 1
ATOM 665 N N . ALA A 1 89 ? 1.622 -3.547 -6.391 1.00 89.69 89 ALA A N 1
ATOM 666 C CA . ALA A 1 89 ? 1.586 -3.238 -7.817 1.00 89.69 89 ALA A CA 1
ATOM 667 C C . ALA A 1 89 ? 2.989 -2.909 -8.343 1.00 89.69 89 ALA A C 1
ATOM 669 O O . ALA A 1 89 ? 3.412 -3.462 -9.355 1.00 89.69 89 ALA A O 1
ATOM 670 N N . GLN A 1 90 ? 3.754 -2.094 -7.612 1.00 90.12 90 GLN A N 1
ATOM 671 C CA . GLN A 1 90 ? 5.137 -1.783 -7.969 1.00 90.12 90 GLN A CA 1
ATOM 672 C C . GLN A 1 90 ? 6.030 -3.028 -7.980 1.00 90.12 90 GLN A C 1
ATOM 674 O O . GLN A 1 90 ? 6.840 -3.190 -8.894 1.00 90.12 90 GLN A O 1
ATOM 679 N N . SER A 1 91 ? 5.870 -3.903 -6.982 1.00 87.69 91 SER A N 1
ATOM 680 C CA . SER A 1 91 ? 6.658 -5.132 -6.840 1.00 87.69 91 SER A CA 1
ATOM 681 C C . SER A 1 91 ? 6.450 -6.126 -7.986 1.00 87.69 91 SER A C 1
ATOM 683 O O . SER A 1 91 ? 7.317 -6.958 -8.225 1.00 87.69 91 SER A O 1
ATOM 685 N N . LEU A 1 92 ? 5.335 -6.013 -8.715 1.00 89.94 92 LEU A N 1
ATOM 686 C CA . LEU A 1 92 ? 5.043 -6.806 -9.908 1.00 89.94 92 LEU A CA 1
ATOM 687 C C . LEU A 1 92 ? 5.445 -6.071 -11.191 1.00 89.94 92 LEU A C 1
ATOM 689 O O . LEU A 1 92 ? 6.184 -6.606 -12.015 1.00 89.94 92 LEU A O 1
ATOM 693 N N . VAL A 1 93 ? 4.980 -4.830 -11.352 1.00 90.06 93 VAL A N 1
ATOM 694 C CA . VAL A 1 93 ? 5.080 -4.085 -12.615 1.00 90.06 93 VAL A CA 1
ATOM 695 C C . VAL A 1 93 ? 6.521 -3.694 -12.936 1.00 90.06 93 VAL A C 1
ATOM 697 O O . VAL A 1 93 ? 6.944 -3.834 -14.079 1.00 90.06 93 VAL A O 1
ATOM 700 N N . VAL A 1 94 ? 7.305 -3.228 -11.958 1.00 91.69 94 VAL A N 1
ATOM 701 C CA . VAL A 1 94 ? 8.668 -2.735 -12.228 1.00 91.69 94 VAL A CA 1
ATOM 702 C C . VAL A 1 94 ? 9.619 -3.848 -12.691 1.00 91.69 94 VAL A C 1
ATOM 704 O O . VAL A 1 94 ? 10.253 -3.660 -13.733 1.00 91.69 94 VAL A O 1
ATOM 707 N N . PRO A 1 95 ? 9.718 -5.010 -12.007 1.00 92.56 95 PRO A N 1
ATOM 708 C CA . PRO A 1 95 ? 10.504 -6.137 -12.511 1.00 92.56 95 PRO A CA 1
ATOM 709 C C . PRO A 1 95 ? 10.094 -6.572 -13.914 1.00 92.56 95 PRO A C 1
ATOM 711 O O . PRO A 1 95 ? 10.951 -6.932 -14.721 1.00 92.56 95 PRO A O 1
ATOM 714 N N . GLN A 1 96 ? 8.788 -6.547 -14.189 1.00 91.81 96 GLN A N 1
ATOM 715 C CA . GLN A 1 96 ? 8.231 -6.956 -15.467 1.00 91.81 96 GLN A CA 1
ATOM 716 C C . GLN A 1 96 ? 8.617 -5.974 -16.580 1.00 91.81 96 GLN A C 1
ATOM 718 O O . GLN A 1 96 ? 9.096 -6.414 -17.618 1.00 91.81 96 GLN A O 1
ATOM 723 N N . LEU A 1 97 ? 8.497 -4.660 -16.363 1.00 91.06 97 LEU A N 1
ATOM 724 C CA . LEU A 1 97 ? 8.930 -3.642 -17.330 1.00 91.06 97 LEU A CA 1
ATOM 725 C C . LEU A 1 97 ? 10.441 -3.689 -17.591 1.00 91.06 97 LEU A C 1
ATOM 727 O O . LEU A 1 97 ? 10.869 -3.578 -18.736 1.00 91.06 97 LEU A O 1
ATOM 731 N N . LEU A 1 98 ? 11.253 -3.901 -16.549 1.00 92.94 98 LEU A N 1
ATOM 732 C CA . LEU A 1 98 ? 12.704 -4.024 -16.706 1.00 92.94 98 LEU A CA 1
ATOM 733 C C . LEU A 1 98 ? 13.081 -5.230 -17.576 1.00 92.94 98 LEU A C 1
ATOM 735 O O . LEU A 1 98 ? 13.948 -5.097 -18.432 1.00 92.94 98 LEU A O 1
ATOM 739 N N . GLN A 1 99 ? 12.442 -6.384 -17.370 1.00 94.25 99 GLN A N 1
ATOM 740 C CA . GLN A 1 99 ? 12.826 -7.643 -18.022 1.00 94.25 99 GLN A CA 1
ATOM 741 C C . GLN A 1 99 ? 12.108 -7.928 -19.345 1.00 94.25 99 GLN A C 1
ATOM 743 O O . GLN A 1 99 ? 12.593 -8.741 -20.132 1.00 94.25 99 GLN A O 1
ATOM 748 N N . LEU A 1 100 ? 10.952 -7.310 -19.605 1.00 92.69 100 LEU A N 1
ATOM 749 C CA . LEU A 1 100 ? 10.237 -7.506 -20.865 1.00 92.69 100 LEU A CA 1
ATOM 750 C C . LEU A 1 100 ? 11.119 -7.101 -22.060 1.00 92.69 100 LEU A C 1
ATOM 752 O O . LEU A 1 100 ? 11.847 -6.109 -21.967 1.00 92.69 100 LEU A O 1
ATOM 756 N N . PRO A 1 101 ? 11.046 -7.822 -23.195 1.00 89.81 101 PRO A N 1
ATOM 757 C CA . PRO A 1 101 ? 11.820 -7.478 -24.383 1.00 89.81 101 PRO A CA 1
ATOM 758 C C . PRO A 1 101 ? 11.499 -6.073 -24.894 1.00 89.81 101 PRO A C 1
ATOM 760 O O . PRO A 1 101 ? 10.331 -5.679 -24.921 1.00 89.81 101 PRO A O 1
ATOM 763 N N . GLU A 1 102 ? 12.508 -5.369 -25.408 1.00 87.19 102 GLU A N 1
ATOM 764 C CA . GLU A 1 102 ? 12.344 -4.050 -26.049 1.00 87.19 102 GLU A CA 1
ATOM 765 C C . GLU A 1 102 ? 11.335 -4.083 -27.207 1.00 87.19 102 GLU A C 1
ATOM 767 O O . GLU A 1 102 ? 10.597 -3.127 -27.426 1.00 87.19 102 GLU A O 1
ATOM 772 N N . ALA A 1 103 ? 11.200 -5.230 -27.883 1.00 86.75 103 ALA A N 1
ATOM 773 C CA . ALA A 1 103 ? 10.217 -5.449 -28.948 1.00 86.75 103 ALA A CA 1
ATOM 774 C C . ALA A 1 103 ? 8.750 -5.235 -28.516 1.00 86.75 103 ALA A C 1
ATOM 776 O O . ALA A 1 103 ? 7.879 -5.091 -29.369 1.00 86.75 103 ALA A O 1
ATOM 777 N N . THR A 1 104 ? 8.459 -5.216 -27.210 1.00 84.00 104 THR A N 1
ATOM 778 C CA . THR A 1 104 ? 7.123 -4.885 -26.685 1.00 84.00 104 THR A CA 1
ATOM 779 C C . THR A 1 104 ? 6.791 -3.392 -26.778 1.00 84.00 104 THR A C 1
ATOM 781 O O . THR A 1 104 ? 5.631 -3.023 -26.619 1.00 84.00 104 THR A O 1
ATOM 784 N N . GLY A 1 105 ? 7.783 -2.533 -27.042 1.00 82.06 105 GLY A N 1
ATOM 785 C CA . GLY A 1 105 ? 7.637 -1.076 -27.119 1.00 82.06 105 GLY A CA 1
ATOM 786 C C . GLY A 1 105 ? 7.627 -0.362 -25.763 1.00 82.06 105 GLY A C 1
ATOM 787 O O . GLY A 1 105 ? 7.548 0.859 -25.726 1.00 82.06 105 GLY A O 1
ATOM 788 N N . TYR A 1 106 ? 7.685 -1.104 -24.654 1.00 82.12 106 TYR A N 1
ATOM 789 C CA . TYR A 1 106 ? 7.741 -0.557 -23.288 1.00 82.12 106 TYR A CA 1
ATOM 790 C C . TYR A 1 106 ? 8.623 -1.376 -22.329 1.00 82.12 106 TYR A C 1
ATOM 792 O O . TYR A 1 106 ? 8.886 -0.943 -21.206 1.00 82.12 106 TYR A O 1
ATOM 800 N N . GLY A 1 107 ? 9.056 -2.571 -22.741 1.00 87.50 107 GLY A N 1
ATOM 801 C CA . GLY A 1 107 ? 10.053 -3.366 -22.032 1.00 87.50 107 GLY A CA 1
ATOM 802 C C . GLY A 1 107 ? 11.468 -2.822 -22.231 1.00 87.50 107 GLY A C 1
ATOM 803 O O . GLY A 1 107 ? 11.763 -2.219 -23.257 1.00 87.50 107 GLY A O 1
ATOM 804 N N . LEU A 1 108 ? 12.350 -3.046 -21.255 1.00 90.19 108 LEU A N 1
ATOM 805 C CA . LEU A 1 108 ? 13.722 -2.515 -21.253 1.00 90.19 108 LEU A CA 1
ATOM 806 C C . LEU A 1 108 ? 14.807 -3.582 -21.468 1.00 90.19 108 LEU A C 1
ATOM 808 O O . LEU A 1 108 ? 15.993 -3.287 -21.317 1.00 90.19 108 LEU A O 1
ATOM 812 N N . GLY A 1 109 ? 14.417 -4.830 -21.749 1.00 92.00 109 GLY A N 1
ATOM 813 C CA . GLY A 1 109 ? 15.325 -5.914 -22.139 1.00 92.00 109 GLY A CA 1
ATOM 814 C C . GLY A 1 109 ? 16.406 -6.275 -21.112 1.00 92.00 109 GLY A C 1
ATOM 815 O O . GLY A 1 109 ? 17.404 -6.901 -21.465 1.00 92.00 109 GLY A O 1
ATOM 816 N N . GLN A 1 110 ? 16.253 -5.873 -19.849 1.00 94.81 110 GLN A N 1
ATOM 817 C CA . GLN A 1 110 ? 17.266 -6.083 -18.821 1.00 94.81 110 GLN A CA 1
ATOM 818 C C . GLN A 1 110 ? 17.332 -7.556 -18.412 1.00 94.81 110 GLN A C 1
ATOM 820 O O . GLN A 1 110 ? 16.316 -8.233 -18.257 1.00 94.81 110 GLN A O 1
ATOM 825 N N . SER A 1 111 ? 18.545 -8.048 -18.157 1.00 95.94 111 SER A N 1
ATOM 826 C CA . SER A 1 111 ? 18.731 -9.367 -17.549 1.00 95.94 111 SER A CA 1
ATOM 827 C C . SER A 1 111 ? 18.202 -9.393 -16.110 1.00 95.94 111 SER A C 1
ATOM 829 O O . SER A 1 111 ? 18.104 -8.358 -15.449 1.00 95.94 111 SER A O 1
ATOM 831 N N . MET A 1 112 ? 17.931 -10.588 -15.577 1.00 94.00 112 MET A N 1
ATOM 832 C CA . MET A 1 112 ? 17.509 -10.759 -14.179 1.00 94.00 112 MET A CA 1
ATOM 833 C C . MET A 1 112 ? 18.519 -10.153 -13.184 1.00 94.00 112 MET A C 1
ATOM 835 O O . MET A 1 112 ? 18.125 -9.522 -12.204 1.00 94.00 112 MET A O 1
ATOM 839 N N . LEU A 1 113 ? 19.824 -10.283 -13.461 1.00 96.88 113 LEU A N 1
ATOM 840 C CA . LEU A 1 113 ? 20.876 -9.669 -12.645 1.00 96.88 113 LEU A CA 1
ATOM 841 C C . LEU A 1 113 ? 20.815 -8.136 -12.709 1.00 96.88 113 LEU A C 1
ATOM 843 O O . LEU A 1 113 ? 20.859 -7.478 -11.671 1.00 96.88 113 LEU A O 1
ATOM 847 N N . ALA A 1 114 ? 20.687 -7.566 -13.911 1.00 95.44 114 ALA A N 1
ATOM 848 C CA . ALA A 1 114 ? 20.596 -6.120 -14.092 1.00 95.44 114 ALA A CA 1
ATOM 849 C C . ALA A 1 114 ? 19.336 -5.548 -13.425 1.00 95.44 114 ALA A C 1
ATOM 851 O O . ALA A 1 114 ? 19.423 -4.546 -12.721 1.00 95.44 114 ALA A O 1
ATOM 852 N N . MET A 1 115 ? 18.186 -6.217 -13.561 1.00 95.25 115 MET A N 1
ATOM 853 C CA . MET A 1 115 ? 16.956 -5.866 -12.845 1.00 95.25 115 MET A CA 1
ATOM 854 C C . MET A 1 115 ? 17.188 -5.808 -11.331 1.00 95.25 115 MET A C 1
ATOM 856 O O . MET A 1 115 ? 16.794 -4.837 -10.686 1.00 95.25 115 MET A O 1
ATOM 860 N N . GLY A 1 116 ? 17.879 -6.807 -10.768 1.00 94.44 116 GLY A N 1
ATOM 861 C CA . GLY A 1 116 ? 18.225 -6.840 -9.345 1.00 94.44 116 GLY A CA 1
ATOM 862 C C . GLY A 1 116 ? 19.055 -5.632 -8.917 1.00 94.44 116 GLY A C 1
ATOM 863 O O . GLY A 1 116 ? 18.739 -4.989 -7.917 1.00 94.44 116 GLY A O 1
ATOM 864 N N . LEU A 1 117 ? 20.068 -5.275 -9.708 1.00 96.38 117 LEU A N 1
ATOM 865 C CA . LEU A 1 117 ? 20.915 -4.108 -9.454 1.00 96.38 117 LEU A CA 1
ATOM 866 C C . LEU A 1 117 ? 20.150 -2.783 -9.572 1.00 96.38 117 LEU A C 1
ATOM 868 O O . LEU A 1 117 ? 20.388 -1.884 -8.772 1.00 96.38 117 LEU A O 1
ATOM 872 N N . TRP A 1 118 ? 19.206 -2.664 -10.510 1.00 94.88 118 TRP A N 1
ATOM 873 C CA . TRP A 1 118 ? 18.357 -1.474 -10.643 1.00 94.88 118 TRP A CA 1
ATOM 874 C C . TRP A 1 118 ? 17.366 -1.314 -9.488 1.00 94.88 118 TRP A C 1
ATOM 876 O O . TRP A 1 118 ? 17.041 -0.191 -9.111 1.00 94.88 118 TRP A O 1
ATOM 886 N N . MET A 1 119 ? 16.900 -2.414 -8.897 1.00 94.12 119 MET A N 1
ATOM 887 C CA . MET A 1 119 ? 15.955 -2.375 -7.778 1.00 94.12 119 MET A CA 1
ATOM 888 C C . MET A 1 119 ? 16.634 -2.271 -6.407 1.00 94.12 119 MET A C 1
ATOM 890 O O . MET A 1 119 ? 16.030 -1.751 -5.467 1.00 94.12 119 MET A O 1
ATOM 894 N N . ALA A 1 120 ? 17.886 -2.716 -6.273 1.00 95.69 120 ALA A N 1
ATOM 895 C CA . ALA A 1 120 ? 18.610 -2.707 -5.001 1.00 95.69 120 ALA A CA 1
ATOM 896 C C . ALA A 1 120 ? 18.673 -1.318 -4.318 1.00 95.69 120 ALA A C 1
ATOM 898 O O . ALA A 1 120 ? 18.397 -1.247 -3.114 1.00 95.69 120 ALA A O 1
ATOM 899 N N . PRO A 1 121 ? 18.940 -0.198 -5.027 1.00 96.31 121 PRO A N 1
ATOM 900 C CA . PRO A 1 121 ? 18.936 1.130 -4.417 1.00 96.31 121 PRO A CA 1
ATOM 901 C C . PRO A 1 121 ? 17.597 1.514 -3.783 1.00 96.31 121 PRO A C 1
ATOM 903 O O . PRO A 1 121 ? 17.579 2.203 -2.767 1.00 96.31 121 PRO A O 1
ATOM 906 N N . ALA A 1 122 ? 16.473 1.054 -4.340 1.00 94.12 122 ALA A N 1
ATOM 907 C CA . ALA A 1 122 ? 15.151 1.347 -3.799 1.00 94.12 122 ALA A CA 1
ATOM 908 C C . ALA A 1 122 ? 14.945 0.698 -2.421 1.00 94.12 122 ALA A C 1
ATOM 910 O O . ALA A 1 122 ? 14.456 1.352 -1.498 1.00 94.12 122 ALA A O 1
ATOM 911 N N . GLY A 1 123 ? 15.408 -0.544 -2.244 1.00 92.19 123 GLY A N 1
ATOM 912 C CA . GLY A 1 123 ? 15.415 -1.213 -0.940 1.00 92.19 123 GLY A CA 1
ATOM 913 C C . GLY A 1 123 ? 16.293 -0.488 0.086 1.00 92.19 123 GLY A C 1
ATOM 914 O O . GLY A 1 123 ? 15.866 -0.264 1.219 1.00 92.19 123 GLY A O 1
ATOM 915 N N . LEU A 1 124 ? 17.485 -0.033 -0.322 1.00 95.56 124 LEU A N 1
ATOM 916 C CA . LEU A 1 124 ? 18.365 0.773 0.536 1.00 95.56 124 LEU A CA 1
ATOM 917 C C . LEU A 1 124 ? 17.718 2.107 0.929 1.00 95.56 124 LEU A C 1
ATOM 919 O O . LEU A 1 124 ? 17.821 2.528 2.080 1.00 95.56 124 LEU A O 1
ATOM 923 N N . MET A 1 125 ? 17.011 2.750 -0.001 1.00 95.69 125 MET A N 1
ATOM 924 C CA . MET A 1 125 ? 16.292 3.993 0.267 1.00 95.69 125 MET A CA 1
ATOM 925 C C . MET A 1 125 ? 15.167 3.787 1.287 1.00 95.69 125 MET A C 1
ATOM 927 O O . MET A 1 125 ? 15.027 4.584 2.214 1.00 95.69 125 MET A O 1
ATOM 931 N N . MET A 1 126 ? 14.415 2.686 1.185 1.00 94.25 126 MET A N 1
ATOM 932 C CA . MET A 1 126 ? 13.413 2.314 2.189 1.00 94.25 126 MET A CA 1
ATOM 933 C C . MET A 1 126 ? 14.047 2.141 3.578 1.00 94.25 126 MET A C 1
ATOM 935 O O . MET A 1 126 ? 13.548 2.699 4.558 1.00 94.25 126 MET A O 1
ATOM 939 N N . MET A 1 127 ? 15.166 1.411 3.664 1.00 93.12 127 MET A N 1
ATOM 940 C CA . MET A 1 127 ? 15.903 1.213 4.919 1.00 93.12 127 MET A CA 1
ATOM 941 C C . MET A 1 127 ? 16.390 2.540 5.507 1.00 93.12 127 MET A C 1
ATOM 943 O O . MET A 1 127 ? 16.252 2.766 6.707 1.00 93.12 127 MET A O 1
ATOM 947 N N . ALA A 1 128 ? 16.911 3.438 4.669 1.00 95.12 128 ALA A N 1
ATOM 948 C CA . ALA A 1 128 ? 17.387 4.751 5.090 1.00 95.12 128 ALA A CA 1
ATOM 949 C C . ALA A 1 128 ? 16.247 5.664 5.575 1.00 95.12 128 ALA A C 1
ATOM 951 O O . ALA A 1 128 ? 16.422 6.418 6.534 1.00 95.12 128 ALA A O 1
ATOM 952 N N . MET A 1 129 ? 15.073 5.594 4.939 1.00 95.25 129 MET A N 1
ATOM 953 C CA . MET A 1 129 ? 13.919 6.439 5.264 1.00 95.25 129 MET A CA 1
ATOM 954 C C . MET A 1 129 ? 13.075 5.923 6.427 1.00 95.25 129 MET A C 1
ATOM 956 O O . MET A 1 129 ? 12.390 6.720 7.064 1.00 95.25 129 MET A O 1
ATOM 960 N N . SER A 1 130 ? 13.160 4.639 6.779 1.00 92.50 130 SER A N 1
ATOM 961 C CA . SER A 1 130 ? 12.413 4.076 7.913 1.00 92.50 130 SER A CA 1
ATOM 962 C C . SER A 1 130 ? 12.707 4.775 9.260 1.00 92.50 130 SER A C 1
ATOM 964 O O . SER A 1 130 ? 11.760 5.254 9.896 1.00 92.50 130 SER A O 1
ATOM 966 N N . PRO A 1 131 ? 13.975 4.993 9.679 1.00 91.62 131 PRO A N 1
ATOM 967 C CA . PRO A 1 131 ? 14.283 5.773 10.883 1.00 91.62 131 PRO A CA 1
ATOM 968 C C . PRO A 1 131 ? 13.819 7.233 10.808 1.00 91.62 131 PRO A C 1
ATOM 970 O O . PRO A 1 131 ? 13.468 7.826 11.828 1.00 91.62 131 PRO A O 1
ATOM 973 N N . VAL A 1 132 ? 13.817 7.831 9.613 1.00 95.62 132 VAL A N 1
ATOM 974 C CA . VAL A 1 132 ? 13.323 9.202 9.398 1.00 95.62 132 VAL A CA 1
ATOM 975 C C . VAL A 1 132 ? 11.810 9.252 9.603 1.00 95.62 132 VAL A C 1
ATOM 977 O O . VAL A 1 132 ? 11.318 10.133 10.309 1.00 95.62 132 VAL A O 1
ATOM 980 N N . GLY A 1 133 ? 11.087 8.262 9.075 1.00 93.00 133 GLY A N 1
ATOM 981 C CA . GLY A 1 133 ? 9.664 8.059 9.326 1.00 93.00 133 GLY A CA 1
ATOM 982 C C . GLY A 1 133 ? 9.359 7.878 10.811 1.00 93.00 133 GLY A C 1
ATOM 983 O O . GLY A 1 133 ? 8.479 8.552 11.339 1.00 93.00 133 GLY A O 1
ATOM 984 N N . ALA A 1 134 ? 10.133 7.055 11.521 1.00 90.81 134 ALA A N 1
ATOM 985 C CA . ALA A 1 134 ? 9.971 6.862 12.963 1.00 90.81 134 ALA A CA 1
ATOM 986 C C . ALA A 1 134 ? 10.172 8.169 13.756 1.00 90.81 134 ALA A C 1
ATOM 988 O O . ALA A 1 134 ? 9.368 8.499 14.629 1.00 90.81 134 ALA A O 1
ATOM 989 N N . LYS A 1 135 ? 11.197 8.964 13.415 1.00 93.50 135 LYS A N 1
ATOM 990 C CA . LYS A 1 135 ? 11.432 10.286 14.024 1.00 93.50 135 LYS A CA 1
ATOM 991 C C . LYS A 1 135 ? 10.289 11.261 13.741 1.00 93.50 135 LYS A C 1
ATOM 993 O O . LYS A 1 135 ? 9.849 11.961 14.651 1.00 93.50 135 LYS A O 1
ATOM 998 N N . LEU A 1 136 ? 9.784 11.300 12.506 1.00 94.44 136 LEU A N 1
ATOM 999 C CA . LEU A 1 136 ? 8.628 12.126 12.155 1.00 94.44 136 LEU A CA 1
ATOM 1000 C C . LEU A 1 136 ? 7.372 11.676 12.912 1.00 94.44 136 LEU A C 1
ATOM 1002 O O . LEU A 1 136 ? 6.610 12.519 13.382 1.00 94.44 136 LEU A O 1
ATOM 1006 N N . SER A 1 137 ? 7.197 10.366 13.081 1.00 91.62 137 SER A N 1
ATOM 1007 C CA . SER A 1 137 ? 6.090 9.775 13.830 1.00 91.62 137 SER A CA 1
ATOM 1008 C C . SER A 1 137 ? 6.139 10.177 15.301 1.00 91.62 137 SER A C 1
ATOM 1010 O O . SER A 1 137 ? 5.127 10.608 15.845 1.00 91.62 137 SER A O 1
ATOM 1012 N N . ALA A 1 138 ? 7.320 10.151 15.921 1.00 90.75 138 ALA A N 1
ATOM 1013 C CA . ALA A 1 138 ? 7.508 10.626 17.290 1.00 90.75 138 ALA A CA 1
ATOM 1014 C C . ALA A 1 138 ? 7.265 12.141 17.432 1.00 90.75 138 ALA A C 1
ATOM 1016 O O . ALA A 1 138 ? 6.685 12.581 18.419 1.00 90.75 138 ALA A O 1
ATOM 1017 N N . ALA A 1 139 ? 7.681 12.943 16.446 1.00 94.31 139 ALA A N 1
ATOM 1018 C CA . ALA A 1 139 ? 7.605 14.403 16.520 1.00 94.31 139 ALA A CA 1
ATOM 1019 C C . ALA A 1 139 ? 6.226 14.987 16.159 1.00 94.31 139 ALA A C 1
ATOM 1021 O O . ALA A 1 139 ? 5.800 15.975 16.751 1.00 94.31 139 ALA A O 1
ATOM 1022 N N . LYS A 1 140 ? 5.546 14.427 15.151 1.00 92.94 140 LYS A N 1
ATOM 1023 C CA . LYS A 1 140 ? 4.289 14.960 14.583 1.00 92.94 140 LYS A CA 1
ATOM 1024 C C . LYS A 1 140 ? 3.143 13.947 14.561 1.00 92.94 140 LYS A C 1
ATOM 1026 O O . LYS A 1 140 ? 2.046 14.262 14.102 1.00 92.94 140 LYS A O 1
ATOM 1031 N N . GLY A 1 141 ? 3.382 12.739 15.055 1.00 89.19 141 GLY A N 1
ATOM 1032 C CA . GLY A 1 141 ? 2.412 11.657 15.104 1.00 89.19 141 GLY A CA 1
ATOM 1033 C C . GLY A 1 141 ? 2.450 10.734 13.875 1.00 89.19 141 GLY A C 1
ATOM 1034 O O . GLY A 1 141 ? 2.825 11.138 12.764 1.00 89.19 141 GLY A O 1
ATOM 1035 N N . PRO A 1 142 ? 1.986 9.483 14.034 1.00 85.81 142 PRO A N 1
ATOM 1036 C CA . PRO A 1 142 ? 2.021 8.480 12.973 1.00 85.81 142 PRO A CA 1
ATOM 1037 C C . PRO A 1 142 ? 1.122 8.818 11.779 1.00 85.81 142 PRO A C 1
ATOM 1039 O O . PRO A 1 142 ? 1.435 8.450 10.652 1.00 85.81 142 PRO A O 1
ATOM 1042 N N . LYS A 1 143 ? 0.035 9.574 11.988 1.00 82.44 143 LYS A N 1
ATOM 1043 C CA . LYS A 1 143 ? -0.858 10.008 10.899 1.00 82.44 143 LYS A CA 1
ATOM 1044 C C . LYS A 1 143 ? -0.167 10.942 9.912 1.00 82.44 143 LYS A C 1
ATOM 1046 O O . LYS A 1 143 ? -0.311 10.770 8.708 1.00 82.44 143 LYS A O 1
ATOM 1051 N N . VAL A 1 144 ? 0.586 11.922 10.420 1.00 89.69 144 VAL A N 1
ATOM 1052 C CA . VAL A 1 144 ? 1.355 12.850 9.575 1.00 89.69 144 VAL A CA 1
ATOM 1053 C C . VAL A 1 144 ? 2.405 12.073 8.792 1.00 89.69 144 VAL A C 1
ATOM 1055 O O . VAL A 1 144 ? 2.583 12.300 7.601 1.00 89.69 144 VAL A O 1
ATOM 1058 N N . THR A 1 145 ? 3.043 11.102 9.441 1.00 92.44 145 THR A N 1
ATOM 1059 C CA . THR A 1 145 ? 4.040 10.234 8.807 1.00 92.44 145 THR A CA 1
ATOM 1060 C C . THR A 1 145 ? 3.434 9.390 7.687 1.00 92.44 145 THR A C 1
ATOM 1062 O O . THR A 1 145 ? 3.989 9.354 6.591 1.00 92.44 145 THR A O 1
ATOM 106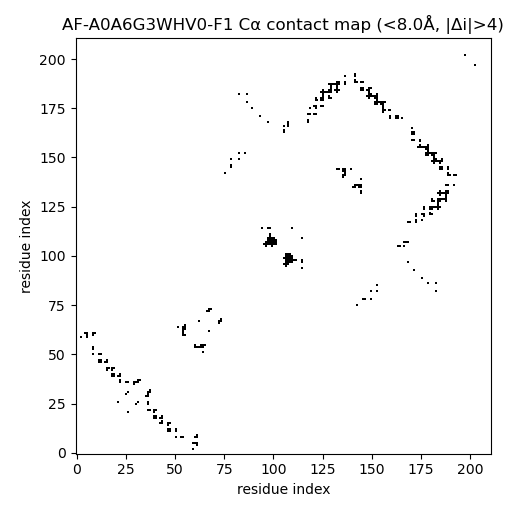5 N N . LEU A 1 146 ? 2.264 8.783 7.915 1.00 88.88 146 LEU A N 1
ATOM 1066 C CA . LEU A 1 146 ? 1.536 8.028 6.893 1.00 88.88 146 LEU A CA 1
ATOM 1067 C C . LEU A 1 146 ? 1.096 8.920 5.724 1.00 88.88 146 LEU A C 1
ATOM 1069 O O . LEU A 1 146 ? 1.209 8.509 4.571 1.00 88.88 146 LEU A O 1
ATOM 1073 N N . ALA A 1 147 ? 0.637 10.146 5.997 1.00 90.31 147 ALA A N 1
ATOM 1074 C CA . ALA A 1 147 ? 0.264 11.106 4.959 1.00 90.31 147 ALA A CA 1
ATOM 1075 C C . ALA A 1 147 ? 1.471 11.509 4.097 1.00 90.31 147 ALA A C 1
ATOM 1077 O O . ALA A 1 147 ? 1.378 11.491 2.873 1.00 90.31 147 ALA A O 1
ATOM 1078 N N . VAL A 1 148 ? 2.621 11.799 4.716 1.00 94.75 148 VAL A N 1
ATOM 1079 C CA . VAL A 1 148 ? 3.874 12.081 3.996 1.00 94.75 148 VAL A CA 1
ATOM 1080 C C . VAL A 1 148 ? 4.301 10.879 3.154 1.00 94.75 148 VAL A C 1
ATOM 1082 O O . VAL A 1 148 ? 4.608 11.045 1.977 1.00 94.75 148 VAL A O 1
ATOM 1085 N N . GLY A 1 149 ? 4.259 9.667 3.714 1.00 94.50 149 GLY A N 1
ATOM 1086 C CA . GLY A 1 149 ? 4.573 8.444 2.973 1.00 94.50 149 GLY A CA 1
ATOM 1087 C C . GLY A 1 149 ? 3.649 8.225 1.771 1.00 94.50 149 GLY A C 1
ATOM 1088 O O . GLY A 1 149 ? 4.115 7.941 0.670 1.00 94.50 149 GLY A O 1
ATOM 1089 N N . SER A 1 150 ? 2.346 8.450 1.956 1.00 92.81 150 SER A N 1
ATOM 1090 C CA . SER A 1 150 ? 1.339 8.343 0.893 1.00 92.81 150 SER A CA 1
ATOM 1091 C C . SER A 1 150 ? 1.562 9.378 -0.214 1.00 92.81 150 SER A C 1
ATOM 1093 O O . SER A 1 150 ? 1.464 9.044 -1.392 1.00 92.81 150 SER A O 1
ATOM 1095 N N . LEU A 1 151 ? 1.912 10.619 0.145 1.00 95.19 151 LEU A N 1
ATOM 1096 C CA . LEU A 1 151 ? 2.241 11.676 -0.816 1.00 95.19 151 LEU A CA 1
ATOM 1097 C C . LEU A 1 151 ? 3.514 11.364 -1.605 1.00 95.19 151 LEU A C 1
ATOM 1099 O O . LEU A 1 151 ? 3.552 11.617 -2.803 1.00 95.19 151 LEU A O 1
ATOM 1103 N N . LEU A 1 152 ? 4.537 10.789 -0.967 1.00 96.69 152 LEU A N 1
ATOM 1104 C CA . LEU A 1 152 ? 5.752 10.347 -1.655 1.00 96.69 152 LEU A CA 1
ATOM 1105 C C . LEU A 1 152 ? 5.454 9.221 -2.649 1.00 96.69 152 LEU A C 1
ATOM 1107 O O . LEU A 1 152 ? 5.911 9.278 -3.784 1.00 96.69 152 LEU A O 1
ATOM 1111 N N . ILE A 1 153 ? 4.638 8.236 -2.267 1.00 95.56 153 ILE A N 1
ATOM 1112 C CA . ILE A 1 153 ? 4.204 7.174 -3.186 1.00 95.56 153 ILE A CA 1
ATOM 1113 C C . ILE A 1 153 ? 3.424 7.771 -4.363 1.00 95.56 153 ILE A C 1
ATOM 1115 O O . ILE A 1 153 ? 3.737 7.476 -5.516 1.00 95.56 153 ILE A O 1
ATOM 1119 N N . ALA A 1 154 ? 2.460 8.655 -4.094 1.00 94.50 154 ALA A N 1
ATOM 1120 C CA . ALA A 1 154 ? 1.701 9.340 -5.136 1.00 94.50 154 ALA A CA 1
ATOM 1121 C C . ALA A 1 154 ? 2.608 10.168 -6.060 1.00 94.50 154 ALA A C 1
ATOM 1123 O O . ALA A 1 154 ? 2.422 10.145 -7.272 1.00 94.50 154 ALA A O 1
ATOM 1124 N N . ALA A 1 155 ? 3.620 10.848 -5.515 1.00 95.62 155 ALA A N 1
ATOM 1125 C CA . ALA A 1 155 ? 4.606 11.588 -6.294 1.00 95.62 155 ALA A CA 1
ATOM 1126 C C . ALA A 1 155 ? 5.468 10.661 -7.161 1.00 95.62 155 ALA A C 1
ATOM 1128 O O . ALA A 1 155 ? 5.708 10.979 -8.319 1.00 95.62 155 ALA A O 1
ATOM 1129 N N . GLY A 1 156 ? 5.891 9.503 -6.648 1.00 94.19 156 GLY A N 1
ATOM 1130 C CA . GLY A 1 156 ? 6.645 8.515 -7.421 1.00 94.19 156 GLY A CA 1
ATOM 1131 C C . GLY A 1 156 ? 5.843 7.964 -8.602 1.00 94.19 156 GLY A C 1
ATOM 1132 O O . GLY A 1 156 ? 6.345 7.932 -9.723 1.00 94.19 156 GLY A O 1
ATOM 1133 N N . TYR A 1 157 ? 4.568 7.627 -8.392 1.00 91.81 157 TYR A N 1
ATOM 1134 C CA . TYR A 1 157 ? 3.660 7.257 -9.485 1.00 91.81 157 TYR A CA 1
ATOM 1135 C C . TYR A 1 157 ? 3.335 8.432 -10.418 1.00 91.81 157 TYR A C 1
ATOM 1137 O O . TYR A 1 157 ? 3.234 8.250 -11.622 1.00 91.81 157 TYR A O 1
ATOM 1145 N N . GLY A 1 158 ? 3.223 9.657 -9.904 1.00 92.12 158 GLY A N 1
ATOM 1146 C CA . GLY A 1 158 ? 3.064 10.850 -10.738 1.00 92.12 158 GLY A CA 1
ATOM 1147 C C . GLY A 1 158 ? 4.275 11.094 -11.642 1.00 92.12 158 GLY A C 1
ATOM 1148 O O . GLY A 1 158 ? 4.111 11.430 -12.811 1.00 92.12 158 GLY A O 1
ATOM 1149 N N . LEU A 1 159 ? 5.486 10.856 -11.127 1.00 90.31 159 LEU A N 1
ATOM 1150 C CA . LEU A 1 159 ? 6.735 10.910 -11.890 1.00 90.31 159 LEU A CA 1
ATOM 1151 C C . LEU A 1 159 ? 6.819 9.809 -12.946 1.00 90.31 159 LEU A C 1
ATOM 1153 O O . LEU A 1 159 ? 7.497 10.002 -13.949 1.00 90.31 159 LEU A O 1
ATOM 1157 N N . SER A 1 160 ? 6.136 8.676 -12.764 1.00 86.75 160 SER A N 1
ATOM 1158 C CA . SER A 1 160 ? 6.162 7.611 -13.764 1.00 86.75 160 SER A CA 1
ATOM 1159 C C . SER A 1 160 ? 5.440 8.007 -15.054 1.00 86.75 160 SER A C 1
ATOM 1161 O O . SER A 1 160 ? 5.854 7.571 -16.119 1.00 86.75 160 SER A O 1
ATOM 1163 N N . VAL A 1 161 ? 4.439 8.892 -14.999 1.00 84.94 161 VAL A N 1
ATOM 1164 C CA . VAL A 1 161 ? 3.680 9.340 -16.181 1.00 84.94 161 VAL A CA 1
ATOM 1165 C C . VAL A 1 161 ? 4.571 9.967 -17.269 1.00 84.94 161 VAL A C 1
ATOM 1167 O O . VAL A 1 161 ? 4.493 9.509 -18.405 1.00 84.94 161 VAL A O 1
ATOM 1170 N N . PRO A 1 162 ? 5.426 10.973 -16.985 1.00 81.12 162 PRO A N 1
ATOM 1171 C CA . PRO A 1 162 ? 6.338 11.522 -17.992 1.00 81.12 162 PRO A CA 1
ATOM 1172 C C . PRO A 1 162 ? 7.572 10.649 -18.264 1.00 81.12 162 PRO A C 1
ATOM 1174 O O . PRO A 1 162 ? 8.261 10.874 -19.254 1.00 81.12 162 PRO A O 1
ATOM 1177 N N . LEU A 1 163 ? 7.901 9.711 -17.371 1.00 77.69 163 LEU A N 1
ATOM 1178 C CA . LEU A 1 163 ? 9.145 8.941 -17.437 1.00 77.69 163 LEU A CA 1
ATOM 1179 C C . LEU A 1 163 ? 8.982 7.566 -18.110 1.00 77.69 163 LEU A C 1
ATOM 1181 O O . LEU A 1 163 ? 9.943 7.046 -18.675 1.00 77.69 163 LEU A O 1
ATOM 1185 N N . ILE A 1 164 ? 7.784 6.976 -18.084 1.00 68.31 164 ILE A N 1
ATOM 1186 C CA . ILE A 1 164 ? 7.460 5.746 -18.816 1.00 68.31 164 ILE A CA 1
ATOM 1187 C C . ILE A 1 164 ? 7.341 6.113 -20.301 1.00 68.31 164 IL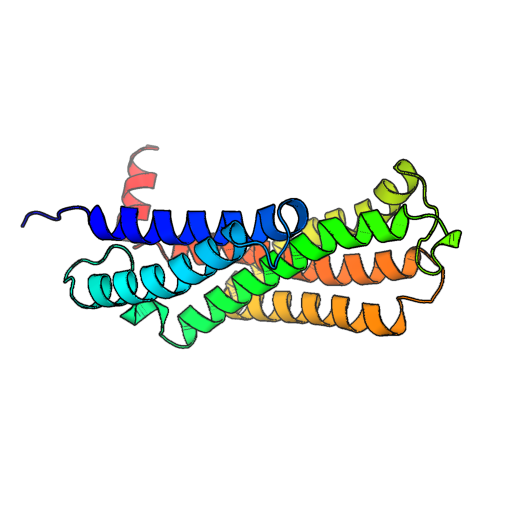E A C 1
ATOM 1189 O O . ILE A 1 164 ? 6.355 6.702 -20.733 1.00 68.31 164 ILE A O 1
ATOM 1193 N N . GLY A 1 165 ? 8.391 5.805 -21.062 1.00 66.00 165 GLY A N 1
ATOM 1194 C CA . GLY A 1 165 ? 8.565 6.206 -22.464 1.00 66.00 165 GLY A CA 1
ATOM 1195 C C . GLY A 1 165 ? 9.957 6.765 -22.769 1.00 66.00 165 GLY A C 1
ATOM 1196 O O . GLY A 1 165 ? 10.257 7.074 -23.914 1.00 66.00 165 GLY A O 1
ATOM 1197 N N . SER A 1 166 ? 10.826 6.894 -21.760 1.00 67.06 166 SER A N 1
ATOM 1198 C CA . SER A 1 166 ? 12.212 7.335 -21.947 1.00 67.06 166 SER A CA 1
ATOM 1199 C C . SER A 1 166 ? 13.169 6.224 -22.419 1.00 67.06 166 SER A C 1
ATOM 1201 O O . SER A 1 166 ? 14.379 6.438 -22.361 1.00 67.06 166 SER A O 1
ATOM 1203 N N . ASP A 1 167 ? 12.658 5.030 -22.753 1.00 73.94 167 ASP A N 1
ATOM 1204 C CA . ASP A 1 167 ? 13.400 3.815 -23.148 1.00 73.94 167 ASP A CA 1
ATOM 1205 C C . ASP A 1 167 ? 14.640 3.502 -22.29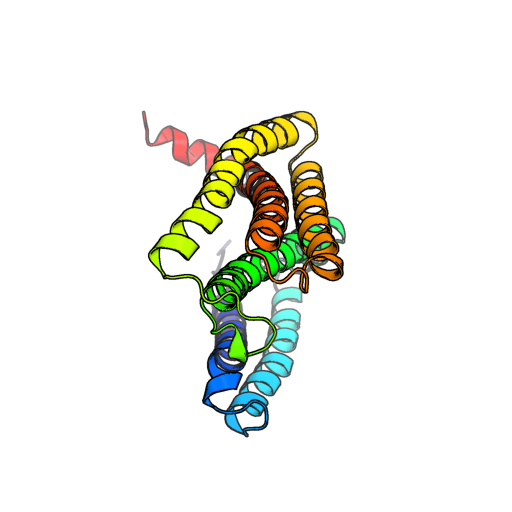2 1.00 73.94 167 ASP A C 1
ATOM 1207 O O . ASP A 1 167 ? 15.643 2.974 -22.769 1.00 73.94 167 ASP A O 1
ATOM 1211 N N . SER A 1 168 ? 14.615 3.859 -21.000 1.00 84.25 168 SER A N 1
ATOM 1212 C CA . SER A 1 168 ? 15.813 3.772 -20.165 1.00 84.25 168 SER A CA 1
ATOM 1213 C C . SER A 1 168 ? 15.526 3.378 -18.714 1.00 84.25 168 SER A C 1
ATOM 1215 O O . SER A 1 168 ? 14.682 4.012 -18.078 1.00 84.25 168 SER A O 1
ATOM 1217 N N . PRO A 1 169 ? 16.258 2.401 -18.136 1.00 87.31 169 PRO A N 1
ATOM 1218 C CA . PRO A 1 169 ? 16.034 1.900 -16.772 1.00 87.31 169 PRO A CA 1
ATOM 1219 C C . PRO A 1 169 ? 16.153 2.925 -15.638 1.00 87.31 169 PRO A C 1
ATOM 1221 O O . PRO A 1 169 ? 15.546 2.736 -14.581 1.00 87.31 169 PRO A O 1
ATOM 1224 N N . TRP A 1 170 ? 16.899 4.021 -15.825 1.00 90.75 170 TRP A N 1
ATOM 1225 C CA . TRP A 1 170 ? 17.069 5.035 -14.774 1.00 90.75 170 TRP A CA 1
ATOM 1226 C C . TRP A 1 170 ? 15.748 5.730 -14.409 1.00 90.75 170 TRP A C 1
ATOM 1228 O O . TRP A 1 170 ? 15.578 6.173 -13.274 1.00 90.75 170 TRP A O 1
ATOM 1238 N N . SER A 1 171 ? 14.798 5.792 -15.347 1.00 90.31 171 SER A N 1
ATOM 1239 C CA . SER A 1 171 ? 13.455 6.331 -15.116 1.00 90.31 171 SER A CA 1
ATOM 1240 C C . SER A 1 171 ? 12.740 5.572 -13.993 1.00 90.31 171 SER A C 1
ATOM 1242 O O . SER A 1 171 ? 12.283 6.160 -13.010 1.00 90.31 171 SER A O 1
ATOM 1244 N N . LEU A 1 172 ? 12.731 4.241 -14.097 1.00 91.25 172 LEU A N 1
ATOM 1245 C CA . LEU A 1 172 ? 12.159 3.333 -13.111 1.00 91.25 172 LEU A CA 1
ATOM 1246 C C . LEU A 1 172 ? 12.951 3.353 -11.803 1.00 91.25 172 LEU A C 1
ATOM 1248 O O . LEU A 1 172 ? 12.354 3.242 -10.733 1.00 91.25 172 LEU A O 1
ATOM 1252 N N . LEU A 1 173 ? 14.271 3.556 -11.854 1.00 94.06 173 LEU A N 1
ATOM 1253 C CA . LEU A 1 173 ? 15.072 3.766 -10.647 1.00 94.06 173 LEU A CA 1
ATOM 1254 C C . LEU A 1 173 ? 14.587 4.995 -9.861 1.00 94.06 173 LEU A C 1
ATOM 1256 O O . LEU A 1 173 ? 14.340 4.893 -8.665 1.00 94.06 173 LEU A O 1
ATOM 1260 N N . ILE A 1 174 ? 14.394 6.146 -10.507 1.00 93.94 174 ILE A N 1
ATOM 1261 C CA . ILE A 1 174 ? 13.920 7.354 -9.811 1.00 93.94 174 ILE A CA 1
ATOM 1262 C C . ILE A 1 174 ? 12.522 7.135 -9.229 1.00 93.94 174 ILE A C 1
ATOM 1264 O O . ILE A 1 174 ? 12.292 7.416 -8.051 1.00 93.94 174 ILE A O 1
ATOM 1268 N N . VAL A 1 175 ? 11.604 6.579 -10.024 1.00 93.44 175 VAL A N 1
ATOM 1269 C CA . VAL A 1 175 ? 10.243 6.248 -9.573 1.00 93.44 175 VAL A CA 1
ATOM 1270 C C . VAL A 1 175 ? 10.285 5.328 -8.350 1.00 93.44 175 VAL A C 1
ATOM 1272 O O . VAL A 1 175 ? 9.608 5.577 -7.351 1.00 93.44 175 VAL A O 1
ATOM 1275 N N . THR A 1 176 ? 11.112 4.281 -8.386 1.00 94.50 176 THR A N 1
ATOM 1276 C CA . THR A 1 176 ? 11.229 3.325 -7.278 1.00 94.50 176 THR A CA 1
ATOM 1277 C C . THR A 1 176 ? 11.872 3.923 -6.041 1.00 94.50 176 THR A C 1
ATOM 1279 O O . THR A 1 176 ? 11.381 3.641 -4.952 1.00 94.50 176 THR A O 1
ATOM 1282 N N . LEU A 1 177 ? 12.878 4.789 -6.169 1.00 96.69 177 LEU A N 1
ATOM 1283 C CA . LEU A 1 177 ? 13.473 5.505 -5.038 1.00 96.69 177 LEU A CA 1
ATOM 1284 C C . LEU A 1 177 ? 12.444 6.385 -4.320 1.00 96.69 177 LEU A C 1
ATOM 1286 O O . LEU A 1 177 ? 12.347 6.350 -3.091 1.00 96.69 177 LEU A O 1
ATOM 1290 N N . VAL A 1 178 ? 11.641 7.141 -5.072 1.00 96.56 178 VAL A N 1
ATOM 1291 C CA . VAL A 1 178 ? 10.619 8.031 -4.502 1.00 96.56 178 VAL A CA 1
ATOM 1292 C C . VAL A 1 178 ? 9.503 7.222 -3.834 1.00 96.56 178 VAL A C 1
ATOM 1294 O O . VAL A 1 178 ? 9.176 7.472 -2.672 1.00 96.56 178 VAL A O 1
ATOM 1297 N N . CYS A 1 179 ? 8.979 6.190 -4.504 1.00 95.69 179 CYS A N 1
ATOM 1298 C CA . CYS A 1 179 ? 7.965 5.314 -3.913 1.00 95.69 179 CYS A CA 1
ATOM 1299 C C . CYS A 1 179 ? 8.478 4.601 -2.653 1.00 95.69 179 CYS A C 1
ATOM 1301 O O . CYS A 1 179 ? 7.803 4.618 -1.625 1.00 95.69 179 CYS A O 1
ATOM 1303 N N . ASN A 1 180 ? 9.682 4.020 -2.693 1.00 95.44 180 ASN A N 1
ATOM 1304 C CA . ASN A 1 180 ? 10.241 3.275 -1.561 1.00 95.44 180 ASN A CA 1
ATOM 1305 C C . ASN A 1 180 ? 10.638 4.181 -0.393 1.00 95.44 180 ASN A C 1
ATOM 1307 O O . ASN A 1 180 ? 10.598 3.744 0.756 1.00 95.44 180 ASN A O 1
ATOM 1311 N N . SER A 1 181 ? 10.930 5.458 -0.653 1.00 96.69 181 SER A N 1
ATOM 1312 C CA . SER A 1 181 ? 11.007 6.461 0.411 1.00 96.69 181 SER A CA 1
ATOM 1313 C C . SER A 1 181 ? 9.673 6.550 1.148 1.00 96.69 181 SER A C 1
ATOM 1315 O O . SER A 1 181 ? 9.636 6.431 2.370 1.00 96.69 181 SER A O 1
ATOM 1317 N N . GLY A 1 182 ? 8.561 6.676 0.417 1.00 94.94 182 GLY A N 1
ATOM 1318 C CA . GLY A 1 182 ? 7.227 6.721 1.014 1.00 94.94 182 GLY A CA 1
ATOM 1319 C C . GLY A 1 182 ? 6.840 5.444 1.766 1.00 94.94 182 GLY A C 1
ATOM 1320 O O . GLY A 1 182 ? 6.293 5.525 2.868 1.00 94.94 182 GLY A O 1
ATOM 1321 N N . VAL A 1 183 ? 7.209 4.272 1.234 1.00 92.31 183 VAL A N 1
ATOM 1322 C CA . VAL A 1 183 ? 7.065 2.983 1.934 1.00 92.31 183 VAL A CA 1
ATOM 1323 C C . VAL A 1 183 ? 7.883 2.974 3.230 1.00 92.31 183 VAL A C 1
ATOM 1325 O O . VAL A 1 183 ? 7.356 2.601 4.275 1.00 92.31 183 VAL A O 1
ATOM 1328 N N . GLY A 1 184 ? 9.127 3.463 3.210 1.00 92.50 184 GLY A N 1
ATOM 1329 C CA . GLY A 1 184 ? 9.964 3.590 4.407 1.00 92.50 184 GLY A CA 1
ATOM 1330 C C . GLY A 1 184 ? 9.294 4.419 5.507 1.00 92.50 184 GLY A C 1
ATOM 1331 O O . GLY A 1 184 ? 9.260 3.998 6.662 1.00 92.50 184 GLY A O 1
ATOM 1332 N N . PHE A 1 185 ? 8.669 5.548 5.152 1.00 92.81 185 PHE A N 1
ATOM 1333 C CA . PHE A 1 185 ? 7.890 6.353 6.102 1.00 92.81 185 PHE A CA 1
ATOM 1334 C C . PHE A 1 185 ? 6.704 5.577 6.694 1.00 92.81 185 PHE A C 1
ATOM 1336 O O . PHE A 1 185 ? 6.486 5.632 7.906 1.00 92.81 185 PHE A O 1
ATOM 1343 N N . ALA A 1 186 ? 5.961 4.830 5.871 1.00 86.56 186 ALA A N 1
ATOM 1344 C CA . ALA A 1 186 ? 4.843 4.012 6.340 1.00 86.56 186 ALA A CA 1
ATOM 1345 C C . ALA A 1 186 ? 5.304 2.913 7.316 1.00 86.56 186 ALA A C 1
ATOM 1347 O O . ALA A 1 186 ? 4.728 2.774 8.396 1.00 86.56 186 ALA A O 1
ATOM 1348 N N . TYR A 1 187 ? 6.387 2.196 6.996 1.00 81.50 187 TYR A N 1
ATOM 1349 C CA . TYR A 1 187 ? 6.968 1.164 7.865 1.00 81.50 187 TYR A CA 1
ATOM 1350 C C . TYR A 1 187 ? 7.495 1.745 9.184 1.00 81.50 187 TYR A C 1
ATOM 1352 O O . TYR A 1 187 ? 7.290 1.149 10.239 1.00 81.50 187 TYR A O 1
ATOM 1360 N N . GLY A 1 188 ? 8.098 2.938 9.154 1.00 80.31 188 GLY A N 1
ATOM 1361 C CA . GLY A 1 188 ? 8.532 3.646 10.363 1.00 80.31 188 GLY A CA 1
ATOM 1362 C C . GLY A 1 188 ? 7.379 4.070 11.287 1.00 80.31 188 GLY A C 1
ATOM 1363 O O . GLY A 1 188 ? 7.587 4.254 12.486 1.00 80.31 188 GLY A O 1
ATOM 1364 N N . ALA A 1 189 ? 6.155 4.206 10.761 1.00 78.50 189 ALA A N 1
ATOM 1365 C CA . ALA A 1 189 ? 4.965 4.578 11.531 1.00 78.50 189 ALA A CA 1
ATOM 1366 C C . ALA A 1 189 ? 4.186 3.374 12.094 1.00 78.50 189 ALA A C 1
ATOM 1368 O O . ALA A 1 189 ? 3.500 3.519 13.110 1.00 78.50 189 ALA A O 1
ATOM 1369 N N . MET A 1 190 ? 4.277 2.199 11.459 1.00 72.88 190 MET A N 1
ATOM 1370 C CA . MET A 1 190 ? 3.471 1.018 11.801 1.00 72.88 190 MET A CA 1
ATOM 1371 C C . MET A 1 190 ? 3.616 0.549 13.259 1.00 72.88 190 MET A C 1
ATOM 1373 O O . MET A 1 190 ? 2.576 0.355 13.889 1.00 72.88 190 MET A O 1
ATOM 1377 N N . PRO A 1 191 ? 4.823 0.429 13.855 1.00 72.81 191 PRO A N 1
ATOM 1378 C CA . PRO A 1 191 ? 4.949 0.014 15.254 1.00 72.81 191 PRO A CA 1
ATOM 1379 C C . PRO A 1 191 ? 4.192 0.942 16.212 1.00 72.81 191 PRO A C 1
ATOM 1381 O O . PRO A 1 191 ? 3.492 0.478 17.106 1.00 72.81 191 PRO A O 1
ATOM 1384 N N . ALA A 1 192 ? 4.262 2.258 15.984 1.00 68.94 192 ALA A N 1
ATOM 1385 C CA . ALA A 1 192 ? 3.560 3.248 16.798 1.00 68.94 192 ALA A CA 1
ATOM 1386 C C . ALA A 1 192 ? 2.032 3.192 16.610 1.00 68.94 192 ALA A C 1
ATOM 1388 O O . ALA A 1 192 ? 1.290 3.403 17.567 1.00 68.94 192 ALA A O 1
ATOM 1389 N N . LEU A 1 193 ? 1.552 2.893 15.397 1.00 67.50 193 LEU A N 1
ATOM 1390 C CA . LEU A 1 193 ? 0.122 2.710 15.119 1.00 67.50 193 LEU A CA 1
ATOM 1391 C C . LEU A 1 193 ? -0.436 1.446 15.776 1.00 67.50 193 LEU A C 1
ATOM 1393 O O . LEU A 1 193 ? -1.520 1.498 16.349 1.00 67.50 193 LEU A O 1
ATOM 1397 N N . ILE A 1 194 ? 0.312 0.341 15.723 1.00 62.69 194 ILE A N 1
ATOM 1398 C CA . ILE A 1 194 ? -0.072 -0.930 16.348 1.00 62.69 194 ILE A CA 1
ATOM 1399 C C . ILE A 1 194 ? -0.102 -0.767 17.871 1.00 62.69 194 ILE A C 1
ATOM 1401 O O . ILE A 1 194 ? -1.118 -1.053 18.495 1.00 62.69 194 ILE A O 1
ATOM 1405 N N . MET A 1 195 ? 0.959 -0.216 18.467 1.00 64.19 195 MET A N 1
ATOM 1406 C CA . MET A 1 195 ? 1.026 0.005 19.917 1.00 64.19 195 MET A CA 1
ATOM 1407 C C . MET A 1 195 ? -0.009 1.018 20.421 1.00 64.19 195 MET A C 1
ATOM 1409 O O . MET A 1 195 ? -0.459 0.912 21.555 1.00 64.19 195 MET A O 1
ATOM 1413 N N . GLY A 1 196 ? -0.410 1.988 19.593 1.00 59.41 196 GLY A N 1
ATOM 1414 C CA . GLY A 1 196 ? -1.484 2.930 19.918 1.00 59.41 196 GLY A CA 1
ATOM 1415 C C . GLY A 1 196 ? -2.898 2.343 19.812 1.00 59.41 196 GLY A C 1
ATOM 1416 O O . GLY A 1 196 ? -3.834 2.944 20.335 1.00 59.41 196 GLY A O 1
ATOM 1417 N N . ALA A 1 197 ? -3.064 1.199 19.139 1.00 51.31 197 ALA A N 1
ATOM 1418 C CA . ALA A 1 197 ? -4.336 0.487 19.009 1.00 51.31 197 ALA A CA 1
ATOM 1419 C C . ALA A 1 197 ? -4.558 -0.558 20.120 1.00 51.31 197 ALA A C 1
ATOM 1421 O O . ALA A 1 197 ? -5.683 -1.020 20.302 1.00 51.31 197 ALA A O 1
ATOM 1422 N N . VAL A 1 198 ? -3.510 -0.904 20.874 1.00 43.34 198 VAL A N 1
ATOM 1423 C CA . VAL A 1 198 ? -3.580 -1.809 22.026 1.00 43.34 198 VAL A CA 1
ATOM 1424 C C . VAL A 1 198 ? -3.809 -0.983 23.304 1.00 43.34 198 VAL A C 1
ATOM 1426 O O . VAL A 1 198 ? -3.062 -0.032 23.553 1.00 43.34 198 VAL A O 1
ATOM 1429 N N . PRO A 1 199 ? -4.823 -1.294 24.138 1.00 47.25 199 PRO A N 1
ATOM 1430 C CA . PRO A 1 199 ? -5.010 -0.634 25.428 1.00 47.25 199 PRO A CA 1
ATOM 1431 C C . PRO A 1 199 ? -3.746 -0.755 26.292 1.00 47.25 199 PRO A C 1
ATOM 1433 O O . PRO A 1 199 ? -3.189 -1.843 26.424 1.00 47.25 199 PRO A O 1
ATOM 1436 N N . GLN A 1 200 ? -3.314 0.333 26.944 1.00 48.88 200 GLN A N 1
ATOM 1437 C CA . GLN A 1 200 ? -2.133 0.327 27.831 1.00 48.88 200 GLN A CA 1
ATOM 1438 C C . GLN A 1 200 ? -2.191 -0.750 28.938 1.00 48.88 200 GLN A C 1
ATOM 1440 O O . GLN A 1 200 ? -1.148 -1.133 29.465 1.00 48.88 200 GLN A O 1
ATOM 1445 N N . SER A 1 201 ? -3.385 -1.262 29.264 1.00 48.88 201 SER A N 1
ATOM 1446 C CA . SER A 1 201 ? -3.600 -2.352 30.221 1.00 48.88 201 SER A CA 1
ATOM 1447 C C . SER A 1 201 ? -3.072 -3.721 29.768 1.00 48.88 201 SER A C 1
ATOM 1449 O O . SER A 1 201 ? -2.841 -4.564 30.624 1.00 48.88 201 SER A O 1
ATOM 1451 N N . GLU A 1 202 ? -2.844 -3.942 28.470 1.00 47.84 202 GLU A N 1
ATOM 1452 C CA . GLU A 1 202 ? -2.297 -5.199 27.913 1.00 47.84 202 GLU A CA 1
ATOM 1453 C C . GLU A 1 202 ? -0.768 -5.129 27.706 1.00 47.84 202 GLU A C 1
ATOM 1455 O O . GLU A 1 202 ? -0.065 -6.141 27.703 1.00 47.84 202 GLU A O 1
ATOM 14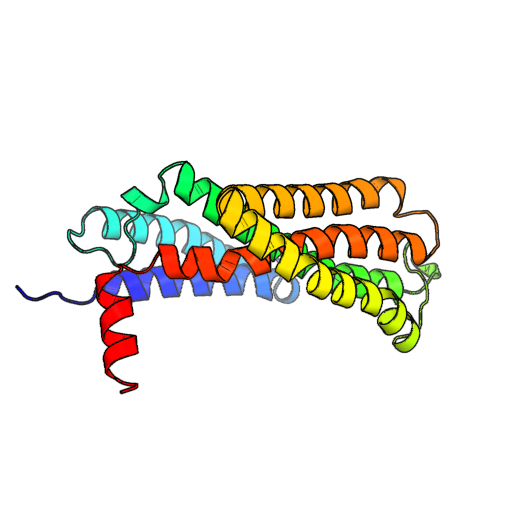60 N N . THR A 1 203 ? -0.214 -3.917 27.591 1.00 47.81 203 THR A N 1
ATOM 1461 C CA . THR A 1 203 ? 1.233 -3.688 27.428 1.00 47.81 203 THR A CA 1
ATOM 1462 C C . THR A 1 203 ? 2.002 -3.897 28.740 1.00 47.81 203 THR A C 1
ATOM 1464 O O . THR A 1 203 ? 3.169 -4.290 28.725 1.00 47.81 203 THR A O 1
ATOM 1467 N N . ALA A 1 204 ? 1.358 -3.673 29.892 1.00 47.03 204 ALA A N 1
ATOM 1468 C CA . ALA A 1 204 ? 1.965 -3.890 31.208 1.00 47.03 204 ALA A CA 1
ATOM 1469 C C . ALA A 1 204 ? 2.095 -5.385 31.567 1.00 47.03 204 ALA A C 1
ATOM 1471 O O . ALA A 1 204 ? 3.118 -5.786 32.121 1.00 47.03 204 ALA A O 1
ATOM 1472 N N . SER A 1 205 ? 1.120 -6.221 31.189 1.00 47.06 205 SER A N 1
ATOM 1473 C CA . SER A 1 205 ? 1.146 -7.676 31.419 1.00 47.06 205 SER A CA 1
ATOM 1474 C C . SER A 1 205 ? 2.235 -8.401 30.621 1.00 47.06 205 SER A C 1
ATOM 1476 O O . SER A 1 205 ? 2.775 -9.402 31.088 1.00 47.06 205 SER A O 1
ATOM 1478 N N . ALA A 1 206 ? 2.609 -7.881 29.447 1.00 44.81 206 ALA A N 1
ATOM 1479 C CA . ALA A 1 206 ? 3.700 -8.431 28.640 1.00 44.81 206 ALA A CA 1
ATOM 1480 C C . ALA A 1 206 ? 5.095 -8.143 29.235 1.00 44.81 206 ALA A C 1
ATOM 1482 O O . ALA A 1 206 ? 5.997 -8.969 29.108 1.00 44.81 206 ALA A O 1
ATOM 1483 N N . ASN A 1 207 ? 5.276 -7.011 29.928 1.00 44.81 207 ASN A N 1
ATOM 1484 C CA . ASN A 1 207 ? 6.549 -6.670 30.576 1.00 44.81 207 ASN A CA 1
ATOM 1485 C C . ASN A 1 207 ? 6.745 -7.369 31.933 1.00 44.81 207 ASN A C 1
ATOM 1487 O O . ASN A 1 207 ? 7.885 -7.595 32.327 1.00 44.81 207 ASN A O 1
ATOM 1491 N N . SER A 1 208 ? 5.674 -7.759 32.637 1.00 44.16 208 SER A N 1
ATOM 1492 C CA . SER A 1 208 ? 5.785 -8.494 33.910 1.00 44.16 208 SER A CA 1
ATOM 1493 C C . SER A 1 208 ? 6.191 -9.965 33.764 1.00 44.16 208 SER A C 1
ATOM 1495 O O . SER A 1 208 ? 6.536 -10.587 34.759 1.00 44.16 208 SER A O 1
ATOM 1497 N N . PHE A 1 209 ? 6.151 -10.531 32.553 1.00 43.06 209 PHE A N 1
ATOM 1498 C CA . PHE A 1 209 ? 6.574 -11.917 32.291 1.00 43.06 209 PHE A CA 1
ATOM 1499 C C . PHE A 1 209 ? 8.068 -12.038 31.926 1.00 43.06 209 PHE A C 1
ATOM 1501 O O . PHE A 1 209 ? 8.561 -13.141 31.714 1.00 43.06 209 PHE A O 1
ATOM 1508 N N . ASN A 1 210 ? 8.785 -10.912 31.821 1.00 38.31 210 ASN A N 1
ATOM 1509 C CA . ASN A 1 210 ? 10.210 -10.851 31.462 1.00 38.31 210 ASN A CA 1
ATOM 1510 C C . ASN A 1 210 ? 11.097 -10.347 32.621 1.00 38.31 210 ASN A C 1
ATOM 1512 O O . ASN A 1 210 ? 12.181 -9.813 32.385 1.00 38.31 210 ASN A O 1
ATOM 1516 N N . ALA A 1 211 ? 10.617 -10.495 33.860 1.00 39.41 211 ALA A N 1
ATOM 1517 C CA . ALA A 1 211 ? 11.375 -10.282 35.091 1.00 39.41 211 ALA A CA 1
ATOM 1518 C C . ALA A 1 211 ? 11.562 -11.610 35.832 1.00 39.41 211 ALA A C 1
ATOM 1520 O O . ALA A 1 211 ? 10.599 -12.411 35.838 1.00 39.41 211 ALA A O 1
#

Radius of gyration: 21.5 Å; Cα contacts (8 Å, |Δi|>4): 227; chains: 1; bounding box: 47×34×64 Å

Solvent-accessible surface area (backbone atoms only — not comparable to full-atom values): 11005 Å² total; per-residue (Å²): 131,88,85,67,80,46,60,66,54,51,51,39,52,50,51,26,50,50,30,45,50,49,27,65,75,38,16,81,81,65,33,64,87,28,70,67,29,46,50,25,50,51,47,28,72,50,36,49,57,54,40,51,59,51,37,74,69,46,94,72,39,81,59,61,57,81,59,46,68,34,68,74,47,37,53,50,51,50,50,51,52,52,50,52,49,51,53,52,50,47,70,52,50,52,61,46,36,34,44,31,51,49,90,73,78,69,23,60,52,35,50,75,67,53,42,49,63,56,48,48,60,21,56,52,34,17,62,64,27,18,62,53,14,31,53,40,16,74,75,68,32,40,67,54,19,38,52,52,11,49,51,31,31,52,48,15,58,56,52,37,65,83,36,67,82,66,88,49,73,67,45,57,35,54,26,40,34,36,25,24,33,10,50,10,12,36,62,27,14,45,64,61,52,56,59,70,72,47,62,72,79,61,62,54,61,62,57,66,72,76,111

pLDDT: mean 85.72, std 14.22, range [38.31, 97.88]

Secondary structure (DSSP, 8-state):
------HHHHHHHHHHHHHHHHHHHHHHHH-TTSHHHHHHHHHHHHHHHHHHHHHTT-SS-SS-HHHHTSHHHHHHHHHHHHHHHHHHHHHHHHHHHHHS-GGGSS-----HHHHHHHHHHHHHHHHHHHHHHHHHHHHH-HHHHHHHHHHHHHHHHHHHHHHTTSSSHHHHHHHHHHHHHHHHHHHHHHHHHHHHHS-HHHHHHHHTT--

Nearest PDB structures (foldseek):
  8tgk-assembly1_A  TM=4.508E-01  e=9.085E-02  Homo sapiens
  8wll-assembly1_A  TM=4.889E-01  e=1.827E-01  Homo sapiens
  8tgg-assembly1_A  TM=3.347E-01  e=1.201E-01  Homo sapiens
  8s5z-assembly1_A  TM=4.526E-01  e=1.874E+00  Homo sapiens
  8tgl-assembly1_A  TM=4.223E-01  e=2.478E+00  Homo sapiens

Organism: NCBI:txid2706086

Sequence (211 aa):
RSTGFDLLGAVGLGTALICLLLAVSKGADWGWGSATTLALFAAVLVLLPAWAWWELRLSEPLVDLRVTVRPQVLMTNTASILVGFAMYAQSLVVPQLLQLPEATGYGLGQSMLAMGLWMAPAGLMMMAMSPVGAKLSAAKGPKVTLAVGSLLIAAGYGLSVPLIGSDSPWSLLIVTLVCNSGVGFAYGAMPALIMGAVPQSETASANSFNA